Protein AF-A0A9J7BRS9-F1 (afdb_monomer_lite)

Radius of gyration: 24.17 Å; chains: 1; bounding box: 79×67×74 Å

Organism: NCBI:txid1002689

Structure (mmCIF, N/CA/C/O backbone):
data_AF-A0A9J7BRS9-F1
#
_entry.id   AF-A0A9J7BRS9-F1
#
loop_
_atom_site.group_PDB
_atom_site.id
_atom_site.type_symbol
_atom_site.label_atom_id
_atom_site.label_alt_id
_atom_site.label_comp_id
_atom_site.label_asym_id
_atom_site.label_entity_id
_atom_site.label_seq_id
_atom_site.pdbx_PDB_ins_code
_atom_site.Cartn_x
_atom_site.Cartn_y
_atom_site.Cartn_z
_atom_site.occupancy
_atom_site.B_iso_or_equiv
_atom_site.auth_seq_id
_atom_site.auth_comp_id
_atom_site.auth_asym_id
_atom_site.auth_atom_id
_atom_site.pdbx_PDB_model_num
ATOM 1 N N . MET A 1 1 ? -59.843 42.032 46.886 1.00 43.03 1 MET A N 1
ATOM 2 C CA . MET A 1 1 ? -58.509 42.151 46.261 1.00 43.03 1 MET A CA 1
ATOM 3 C C . MET A 1 1 ? -57.909 40.759 46.217 1.00 43.03 1 MET A C 1
ATOM 5 O O . MET A 1 1 ? -57.711 40.175 47.273 1.00 43.03 1 MET A O 1
ATOM 9 N N . LYS A 1 2 ? -57.797 40.167 45.023 1.00 37.94 2 LYS A N 1
ATOM 10 C CA . LYS A 1 2 ? -57.376 38.773 44.829 1.00 37.94 2 LYS A CA 1
ATOM 11 C C . LYS A 1 2 ? -55.878 38.724 44.537 1.00 37.94 2 LYS A C 1
ATOM 13 O O . LYS A 1 2 ? -55.397 39.466 43.689 1.00 37.94 2 LYS A O 1
ATOM 18 N N . ALA A 1 3 ? -55.192 37.852 45.266 1.00 49.25 3 ALA A N 1
ATOM 19 C CA . ALA A 1 3 ? -53.802 37.481 45.072 1.00 49.25 3 ALA A CA 1
ATOM 20 C C . ALA A 1 3 ? -53.616 36.667 43.782 1.00 49.25 3 ALA A C 1
ATOM 22 O O . ALA A 1 3 ? -54.485 35.872 43.422 1.00 49.25 3 ALA A O 1
ATOM 23 N N . ALA A 1 4 ? -52.458 36.818 43.142 1.00 48.91 4 ALA A N 1
ATOM 24 C CA . ALA A 1 4 ? -51.933 35.858 42.179 1.00 48.91 4 ALA A CA 1
ATOM 25 C C . ALA A 1 4 ? -50.410 35.790 42.357 1.00 48.91 4 ALA A C 1
ATOM 27 O O . ALA A 1 4 ? -49.687 36.726 42.028 1.00 48.91 4 ALA A O 1
ATOM 28 N N . VAL A 1 5 ? -49.952 34.689 42.951 1.00 53.75 5 VAL A N 1
ATOM 29 C CA . VAL A 1 5 ? -48.543 34.309 43.069 1.00 53.75 5 VAL A CA 1
ATOM 30 C C . VAL A 1 5 ? -48.224 33.473 41.834 1.00 53.75 5 VAL A C 1
ATOM 32 O O . VAL A 1 5 ? -48.858 32.444 41.610 1.00 53.75 5 VAL A O 1
ATOM 35 N N . VAL A 1 6 ? -47.281 33.930 41.012 1.00 57.12 6 VAL A N 1
ATOM 36 C CA . VAL A 1 6 ? -46.797 33.198 39.835 1.00 57.12 6 VAL A CA 1
ATOM 37 C C . VAL A 1 6 ? -45.582 32.379 40.260 1.00 57.12 6 VAL A C 1
ATOM 39 O O . VAL A 1 6 ? -44.557 32.934 40.647 1.00 57.12 6 VAL A O 1
ATOM 42 N N . LEU A 1 7 ? -45.720 31.053 40.220 1.00 55.50 7 LEU A N 1
ATOM 43 C CA . LEU A 1 7 ? -44.668 30.087 40.523 1.00 55.50 7 LEU A CA 1
ATOM 44 C C . LEU A 1 7 ? -43.945 29.721 39.216 1.00 55.50 7 LEU A C 1
ATOM 46 O O . LEU A 1 7 ? -44.537 29.096 38.337 1.00 55.50 7 LEU A O 1
ATOM 50 N N . LEU A 1 8 ? -42.681 30.126 39.075 1.00 53.22 8 LEU A N 1
ATOM 51 C CA . LEU A 1 8 ? -41.813 29.719 37.968 1.00 53.22 8 LEU A CA 1
ATOM 52 C C . LEU A 1 8 ? -41.171 28.366 38.318 1.00 53.22 8 LEU A C 1
ATOM 54 O O . LEU A 1 8 ? -40.385 28.281 39.259 1.00 53.22 8 LEU A O 1
ATOM 58 N N . ILE A 1 9 ? -41.501 27.311 37.572 1.00 54.62 9 ILE A N 1
ATOM 59 C CA . ILE A 1 9 ? -40.852 25.997 37.684 1.00 54.62 9 ILE A CA 1
ATOM 60 C C . ILE A 1 9 ? -39.766 25.923 36.606 1.00 54.62 9 ILE A C 1
ATOM 62 O O . ILE A 1 9 ? -40.069 25.901 35.415 1.00 54.62 9 ILE A O 1
ATOM 66 N N . ALA A 1 10 ? -38.501 25.899 37.024 1.00 54.75 10 ALA A N 1
ATOM 67 C CA . ALA A 1 10 ? -37.361 25.661 36.146 1.00 54.75 10 ALA A CA 1
ATOM 68 C C . ALA A 1 10 ? -37.203 24.148 35.910 1.00 54.75 10 ALA A C 1
ATOM 70 O O . ALA A 1 10 ? -36.883 23.401 36.832 1.00 54.75 10 ALA A O 1
ATOM 71 N N . MET A 1 11 ? -37.450 23.691 34.679 1.00 54.94 11 MET A N 1
ATOM 72 C CA . MET A 1 11 ? -37.140 22.327 34.239 1.00 54.94 11 MET A CA 1
ATOM 73 C C . MET A 1 11 ? -35.664 22.240 33.839 1.00 54.94 11 MET A C 1
ATOM 75 O O . MET A 1 11 ? -35.273 22.668 32.755 1.00 54.94 11 MET A O 1
ATOM 79 N N . THR A 1 12 ? -34.841 21.670 34.712 1.00 55.50 12 THR A N 1
ATOM 80 C CA . THR A 1 12 ? -33.459 21.285 34.409 1.00 55.50 12 THR A CA 1
ATOM 81 C C . THR A 1 12 ? -33.472 19.964 33.638 1.00 55.50 12 THR A C 1
ATOM 83 O O . THR A 1 12 ? -33.713 18.903 34.210 1.00 55.50 12 THR A O 1
ATOM 86 N N . ALA A 1 13 ? -33.237 20.014 32.326 1.00 55.19 13 ALA A N 1
ATOM 87 C CA . ALA A 1 13 ? -33.005 18.820 31.522 1.00 55.19 13 ALA A CA 1
ATOM 88 C C . ALA A 1 13 ? -31.603 18.267 31.835 1.00 55.19 13 ALA A C 1
ATOM 90 O O . ALA A 1 13 ? -30.601 18.866 31.450 1.00 55.19 13 ALA A O 1
ATOM 91 N N . LEU A 1 14 ? -31.525 17.137 32.547 1.00 52.78 14 LEU A N 1
ATOM 92 C CA . LEU A 1 14 ? -30.293 16.353 32.638 1.00 52.78 14 LEU A CA 1
ATOM 93 C C . LEU A 1 14 ? -30.054 15.674 31.285 1.00 52.78 14 LEU A C 1
ATOM 95 O O . LEU A 1 14 ? -30.651 14.643 30.982 1.00 52.78 14 LEU A O 1
ATOM 99 N N . THR A 1 15 ? -29.176 16.246 30.468 1.00 55.19 15 THR A N 1
ATOM 100 C CA . THR A 1 15 ? -28.582 15.540 29.335 1.00 55.19 15 THR A CA 1
ATOM 101 C C . THR A 1 15 ? -27.589 14.517 29.882 1.00 55.19 15 THR A C 1
ATOM 103 O O . THR A 1 15 ? -26.518 14.854 30.383 1.00 55.19 15 THR A O 1
ATOM 106 N N . SER A 1 16 ? -27.958 13.239 29.824 1.00 45.66 16 SER A N 1
ATOM 107 C CA . SER A 1 16 ? -27.036 12.133 30.067 1.00 45.66 16 SER A CA 1
ATOM 108 C C . SER A 1 16 ? -25.980 12.130 28.961 1.00 45.66 16 SER A C 1
ATOM 110 O O . SER A 1 16 ? -26.257 11.699 27.840 1.00 45.66 16 SER A O 1
ATOM 112 N N . LEU A 1 17 ? -24.784 12.637 29.258 1.00 49.91 17 LEU A N 1
ATOM 113 C CA . LEU A 1 17 ? -23.624 12.441 28.396 1.00 49.91 17 LEU A CA 1
ATOM 114 C C . LEU A 1 17 ? -23.327 10.933 28.341 1.00 49.91 17 LEU A C 1
ATOM 116 O O . LEU A 1 17 ? -23.234 10.304 29.401 1.00 49.91 17 LEU A O 1
ATOM 120 N N . PRO A 1 18 ? -23.213 10.320 27.149 1.00 57.53 18 PRO A N 1
ATOM 121 C CA . PRO A 1 18 ? -22.743 8.950 27.053 1.00 57.53 18 PRO A CA 1
ATOM 122 C C . PRO A 1 18 ? -21.327 8.892 27.629 1.00 57.53 18 PRO A C 1
ATOM 124 O O . PRO A 1 18 ? -20.471 9.706 27.294 1.00 57.53 18 PRO A O 1
ATOM 127 N N . ALA A 1 19 ? -21.102 7.941 28.532 1.00 43.72 19 ALA A N 1
ATOM 128 C CA . ALA A 1 19 ? -19.789 7.676 29.089 1.00 43.72 19 ALA A CA 1
ATOM 129 C C . ALA A 1 19 ? -18.830 7.295 27.952 1.00 43.72 19 ALA A C 1
ATOM 131 O O . ALA A 1 19 ? -18.945 6.211 27.375 1.00 43.72 19 ALA A O 1
ATOM 132 N N . GLU A 1 20 ? -17.884 8.181 27.643 1.00 40.66 20 GLU A N 1
ATOM 133 C CA . GLU A 1 20 ? -16.714 7.859 26.838 1.00 40.66 20 GLU A CA 1
ATOM 134 C C . GLU A 1 20 ? -15.928 6.770 27.571 1.00 40.66 20 GLU A C 1
ATOM 136 O O . GLU A 1 20 ? -15.189 7.018 28.525 1.00 40.66 20 GLU A O 1
ATOM 141 N N . ARG A 1 21 ? -16.104 5.518 27.145 1.00 42.62 21 ARG A N 1
ATOM 142 C CA . ARG A 1 21 ? -15.156 4.458 27.477 1.00 42.62 21 ARG A CA 1
ATOM 143 C C . ARG A 1 21 ? -13.894 4.701 26.658 1.00 42.62 21 ARG A C 1
ATOM 145 O O . ARG A 1 21 ? -13.682 4.047 25.643 1.00 42.62 21 ARG A O 1
ATOM 152 N N . VAL A 1 22 ? -13.047 5.623 27.109 1.00 38.41 22 VAL A N 1
ATOM 153 C CA . VAL A 1 22 ? -11.651 5.641 26.674 1.00 38.41 22 VAL A CA 1
ATOM 154 C C . VAL A 1 22 ? -10.981 4.454 27.355 1.00 38.41 22 VAL A C 1
ATOM 156 O O . VAL A 1 22 ? -10.586 4.516 28.519 1.00 38.41 22 VAL A O 1
ATOM 159 N N . ALA A 1 23 ? -10.913 3.328 26.650 1.00 42.19 23 ALA A N 1
ATOM 160 C CA . ALA A 1 23 ? -10.018 2.244 27.018 1.00 42.19 23 ALA A CA 1
ATOM 161 C C . ALA A 1 23 ? -8.579 2.734 26.783 1.00 42.19 23 ALA A C 1
ATOM 163 O O . ALA A 1 23 ? -7.993 2.525 25.725 1.00 42.19 23 ALA A O 1
ATOM 164 N N . PHE A 1 24 ? -8.040 3.456 27.765 1.00 39.25 24 PHE A N 1
ATOM 165 C CA . PHE A 1 24 ? -6.639 3.855 27.813 1.00 39.25 24 PHE A CA 1
ATOM 166 C C . PHE A 1 24 ? -5.759 2.600 27.849 1.00 39.25 24 PHE A C 1
ATOM 168 O O . PHE A 1 24 ? -5.845 1.807 28.786 1.00 39.25 24 PHE A O 1
ATOM 175 N N . GLY A 1 25 ? -4.898 2.438 26.842 1.00 56.41 25 GLY A N 1
ATOM 176 C CA . GLY A 1 25 ? -3.774 1.502 26.913 1.00 56.41 25 GLY A CA 1
ATOM 177 C C . GLY A 1 25 ? -3.223 1.012 25.577 1.00 56.41 25 GLY A C 1
ATOM 178 O O . GLY A 1 25 ? -2.061 0.624 25.527 1.00 56.41 25 GLY A O 1
ATOM 179 N N . GLN A 1 26 ? -4.006 1.032 24.496 1.00 73.94 26 GLN A N 1
ATOM 180 C CA . GLN A 1 26 ? -3.541 0.583 23.180 1.00 73.94 26 GLN A CA 1
ATOM 181 C C . GLN A 1 26 ? -3.825 1.663 22.138 1.00 73.94 26 GLN A C 1
ATOM 183 O O . GLN A 1 26 ? -4.935 2.190 22.085 1.00 73.94 26 GLN A O 1
ATOM 188 N N . GLY A 1 27 ? -2.799 2.031 21.364 1.00 92.00 27 GLY A N 1
ATOM 189 C CA . GLY A 1 27 ? -2.938 2.971 20.255 1.00 92.00 27 GLY A CA 1
ATOM 190 C C . GLY A 1 27 ? -3.917 2.459 19.190 1.00 92.00 27 GLY A C 1
ATOM 191 O O . GLY A 1 27 ? -4.327 1.294 19.238 1.00 92.00 27 GLY A O 1
ATOM 192 N N . PRO A 1 28 ? -4.316 3.315 18.234 1.00 97.12 28 PRO A N 1
ATOM 193 C CA . PRO A 1 28 ? -5.194 2.919 17.142 1.00 97.12 28 PRO A CA 1
ATOM 194 C C . PRO A 1 28 ? -4.644 1.705 16.390 1.00 97.12 28 PRO A C 1
ATOM 196 O O . PRO A 1 28 ? -3.434 1.517 16.232 1.00 97.12 28 PRO A O 1
ATOM 199 N N . ILE A 1 29 ? -5.566 0.862 15.944 1.00 98.38 29 ILE A N 1
ATOM 200 C CA . ILE A 1 29 ? -5.304 -0.317 15.136 1.00 98.38 29 ILE A CA 1
ATOM 201 C C . ILE A 1 29 ? -5.924 -0.071 13.767 1.00 98.38 29 ILE A C 1
ATOM 203 O O . ILE A 1 29 ? -7.081 0.338 13.662 1.00 98.38 29 ILE A O 1
ATOM 207 N N . VAL A 1 30 ? -5.158 -0.374 12.727 1.00 98.75 30 VAL A N 1
ATOM 208 C CA . VAL A 1 30 ? -5.611 -0.378 11.341 1.00 98.75 30 VAL A CA 1
ATOM 209 C C . VAL A 1 30 ? -5.789 -1.821 10.893 1.00 98.75 30 VAL A C 1
ATOM 211 O O . VAL A 1 30 ? -4.925 -2.685 11.080 1.00 98.75 30 VAL A O 1
ATOM 214 N N . GLY A 1 31 ? -6.945 -2.070 10.305 1.00 98.69 31 GLY A N 1
ATOM 215 C CA . GLY A 1 31 ? -7.315 -3.267 9.588 1.00 98.69 31 GLY A CA 1
ATOM 216 C C . GLY A 1 31 ? -7.754 -2.939 8.163 1.00 98.69 31 GLY A C 1
ATOM 217 O O . GLY A 1 31 ? -7.805 -1.777 7.754 1.00 98.69 31 GLY A O 1
ATOM 218 N N . VAL A 1 32 ? -8.115 -3.973 7.414 1.00 98.75 32 VAL A N 1
ATOM 219 C CA . VAL A 1 32 ? -8.657 -3.845 6.061 1.00 98.75 32 VAL A CA 1
ATOM 220 C C . VAL A 1 32 ? -9.870 -4.746 5.917 1.00 98.75 32 VAL A C 1
ATOM 222 O O . VAL A 1 32 ? -9.772 -5.951 6.133 1.00 98.75 32 VAL A O 1
ATOM 225 N N . LEU A 1 33 ? -11.016 -4.160 5.574 1.00 98.62 33 LEU A N 1
ATOM 226 C CA . LEU A 1 33 ? -12.200 -4.902 5.159 1.00 98.62 33 LEU A CA 1
ATOM 227 C C . LEU A 1 33 ? -11.972 -5.408 3.735 1.00 98.62 33 LEU A C 1
ATOM 229 O O . LEU A 1 33 ? -11.876 -4.610 2.804 1.00 98.62 33 LEU A O 1
ATOM 233 N N . GLU A 1 34 ? -11.900 -6.722 3.570 1.00 97.44 34 GLU A N 1
ATOM 234 C CA . GLU A 1 34 ? -11.596 -7.374 2.299 1.00 97.44 34 GLU A CA 1
ATOM 235 C C . GLU A 1 34 ? -12.506 -8.582 2.052 1.00 97.44 34 GLU A C 1
ATOM 237 O O . GLU A 1 34 ? -12.992 -9.226 2.981 1.00 97.44 34 GLU A O 1
ATOM 242 N N . ASP A 1 35 ? -12.727 -8.886 0.774 1.00 94.94 35 ASP A N 1
ATOM 243 C CA . ASP A 1 35 ? -13.332 -10.136 0.323 1.00 94.94 35 ASP A CA 1
ATOM 244 C C . ASP A 1 35 ? -12.189 -11.115 0.031 1.00 94.94 35 ASP A C 1
ATOM 246 O O . ASP A 1 35 ? -11.485 -10.954 -0.965 1.00 94.94 35 ASP A O 1
ATOM 250 N N . VAL A 1 36 ? -12.006 -12.129 0.877 1.00 91.94 36 VAL A N 1
ATOM 251 C CA . VAL A 1 36 ? -10.928 -13.114 0.710 1.00 91.94 36 VAL A CA 1
ATOM 252 C C . VAL A 1 36 ? -11.469 -14.317 -0.064 1.00 91.94 36 VAL A C 1
ATOM 254 O O . VAL A 1 36 ? -12.382 -14.978 0.447 1.00 91.94 36 VAL A O 1
ATOM 257 N N . PRO A 1 37 ? -10.953 -14.614 -1.273 1.00 88.56 37 PRO A N 1
ATOM 258 C CA . PRO A 1 37 ? -11.330 -15.809 -2.023 1.00 88.56 37 PRO A CA 1
ATOM 259 C C . PRO A 1 37 ? -11.159 -17.085 -1.192 1.00 88.56 37 PRO A C 1
ATOM 261 O O . PRO A 1 37 ? -10.319 -17.153 -0.291 1.00 88.56 37 PRO A O 1
ATOM 264 N N . ASP A 1 38 ? -11.981 -18.091 -1.461 1.00 84.19 38 ASP A N 1
ATOM 265 C CA . ASP A 1 38 ? -11.698 -19.449 -1.016 1.00 84.19 38 ASP A CA 1
ATOM 266 C C . ASP A 1 38 ? -10.480 -20.015 -1.759 1.00 84.19 38 ASP A C 1
ATOM 268 O O . ASP A 1 38 ? -10.080 -19.560 -2.831 1.00 84.19 38 ASP A O 1
ATOM 272 N N . GLU A 1 39 ? -9.859 -21.011 -1.147 1.00 76.62 39 GLU A N 1
ATOM 273 C CA . GLU A 1 39 ? -8.583 -21.583 -1.571 1.00 76.62 39 GLU A CA 1
ATOM 274 C C . GLU A 1 39 ? -8.697 -22.330 -2.910 1.00 76.62 39 GLU A C 1
ATOM 276 O O . GLU A 1 39 ? -7.704 -22.528 -3.604 1.00 76.62 39 GLU A O 1
ATOM 281 N N . TYR A 1 40 ? -9.916 -22.725 -3.283 1.00 73.56 40 TYR A N 1
ATOM 282 C CA . TYR A 1 40 ? -10.213 -23.460 -4.513 1.00 73.56 40 TYR A CA 1
ATOM 283 C C . TYR A 1 40 ? -10.807 -22.587 -5.625 1.00 73.56 40 TYR A C 1
ATOM 285 O O . TYR A 1 40 ? -11.041 -23.094 -6.720 1.00 73.56 40 TYR A O 1
ATOM 293 N N . GLY A 1 41 ? -11.024 -21.295 -5.363 1.00 67.56 41 GLY A N 1
ATOM 294 C CA . GLY A 1 41 ? -11.637 -20.357 -6.293 1.00 67.56 41 GLY A CA 1
ATOM 295 C C . GLY A 1 41 ? -13.128 -20.631 -6.520 1.00 67.56 41 GLY A C 1
ATOM 296 O O . GLY A 1 41 ? -13.532 -21.651 -7.070 1.00 67.56 41 GLY A O 1
ATOM 297 N N . GLY A 1 42 ? -13.981 -19.677 -6.163 1.00 69.81 42 GLY A N 1
ATOM 298 C CA . GLY A 1 42 ? -15.407 -19.736 -6.496 1.00 69.81 42 GLY A CA 1
ATOM 299 C C . GLY A 1 42 ? -16.284 -18.940 -5.549 1.00 69.81 42 GLY A C 1
ATOM 300 O O . GLY A 1 42 ? -17.238 -18.299 -5.991 1.00 69.81 42 GLY A O 1
ATOM 301 N N . ASN A 1 43 ? -15.923 -18.904 -4.269 1.00 84.06 43 ASN A N 1
ATOM 302 C CA . ASN A 1 43 ? -16.557 -18.040 -3.282 1.00 84.06 43 ASN A CA 1
ATOM 303 C C . ASN A 1 43 ? -15.532 -17.075 -2.694 1.00 84.06 43 ASN A C 1
ATOM 305 O O . ASN A 1 43 ? -14.326 -17.272 -2.785 1.00 84.06 43 ASN A O 1
ATOM 309 N N . SER A 1 44 ? -16.013 -15.999 -2.088 1.00 90.19 44 SER A N 1
ATOM 310 C CA . SER A 1 44 ? -15.180 -15.166 -1.233 1.00 90.19 44 SER A CA 1
ATOM 311 C C . SER A 1 44 ? -15.940 -14.866 0.042 1.00 90.19 44 SER A C 1
ATOM 313 O O . SER A 1 44 ? -17.151 -14.627 0.014 1.00 90.19 44 SER A O 1
ATOM 315 N N . SER A 1 45 ? -15.214 -14.883 1.151 1.00 92.88 45 SER A N 1
ATOM 316 C CA . SER A 1 45 ? -15.754 -14.562 2.463 1.00 92.88 45 SER A CA 1
ATOM 317 C C . SER A 1 45 ? -15.249 -13.184 2.864 1.00 92.88 45 SER A C 1
ATOM 319 O O . SER A 1 45 ? -14.036 -12.955 2.821 1.00 92.88 45 SER A O 1
ATOM 321 N N . PRO A 1 46 ? -16.142 -12.252 3.227 1.00 96.44 46 PRO A N 1
ATOM 322 C CA . PRO A 1 46 ? -15.705 -10.975 3.750 1.00 96.44 46 PRO A CA 1
ATOM 323 C C . PRO A 1 46 ? -15.075 -11.163 5.131 1.00 96.44 46 PRO A C 1
ATOM 325 O O . PRO A 1 46 ? -15.520 -11.997 5.920 1.00 96.44 46 PRO A O 1
ATOM 328 N N . GLY A 1 47 ? -14.084 -10.344 5.446 1.00 97.88 47 GLY A N 1
ATOM 329 C CA . GLY A 1 47 ? -13.485 -10.274 6.771 1.00 97.88 47 GLY A CA 1
ATOM 330 C C . GLY A 1 47 ? -12.749 -8.959 6.970 1.00 97.88 47 GLY A C 1
ATOM 331 O O . GLY A 1 47 ? -12.507 -8.223 6.014 1.00 97.88 47 GLY A O 1
ATOM 332 N N . VAL A 1 48 ? -12.400 -8.648 8.218 1.00 98.62 48 VAL A N 1
ATOM 333 C CA . VAL A 1 48 ? -11.474 -7.544 8.505 1.00 98.62 48 VAL A CA 1
ATOM 334 C C . VAL A 1 48 ? -10.133 -8.131 8.891 1.00 98.62 48 VAL A C 1
ATOM 336 O O . VAL A 1 48 ? -10.014 -8.767 9.936 1.00 98.62 48 VAL A O 1
ATOM 339 N N . ARG A 1 49 ? -9.109 -7.916 8.071 1.00 98.62 49 ARG A N 1
ATOM 340 C CA . ARG A 1 49 ? -7.748 -8.304 8.428 1.00 98.62 49 ARG A CA 1
ATOM 341 C C . ARG A 1 49 ? -7.118 -7.251 9.313 1.00 98.62 49 ARG A C 1
ATOM 343 O O . ARG A 1 49 ? -7.010 -6.103 8.907 1.00 98.62 49 ARG A O 1
ATOM 350 N N . VAL A 1 50 ? -6.670 -7.638 10.498 1.00 98.69 50 VAL A N 1
ATOM 351 C CA . VAL A 1 50 ? -5.928 -6.761 11.409 1.00 98.69 50 VAL A CA 1
ATOM 352 C C . VAL A 1 50 ? -4.473 -6.695 10.955 1.00 98.69 50 VAL A C 1
ATOM 354 O O . VAL A 1 50 ? -3.813 -7.730 10.913 1.00 98.69 50 VAL A O 1
ATOM 357 N N . VAL A 1 51 ? -3.969 -5.506 10.610 1.00 98.69 51 VAL A N 1
ATOM 358 C CA . VAL A 1 51 ? -2.661 -5.383 9.940 1.00 98.69 51 VAL A CA 1
ATOM 359 C C . VAL A 1 51 ? -1.637 -4.586 10.737 1.00 98.69 51 VAL A C 1
ATOM 361 O O . VAL A 1 51 ? -0.515 -5.060 10.907 1.00 98.69 51 VAL A O 1
ATOM 364 N N . PHE A 1 52 ? -2.004 -3.430 11.297 1.00 98.75 52 PHE A N 1
ATOM 365 C CA . PHE A 1 52 ? -1.058 -2.534 11.972 1.00 98.75 52 PHE A CA 1
ATOM 366 C C . PHE A 1 52 ? -1.614 -2.001 13.287 1.00 98.75 52 PHE A C 1
ATOM 368 O O . PHE A 1 52 ? -2.812 -1.773 13.419 1.00 98.75 52 PHE A O 1
ATOM 375 N N . LYS A 1 53 ? -0.736 -1.758 14.257 1.00 98.38 53 LYS A N 1
ATOM 376 C CA . LYS A 1 53 ? -1.042 -1.025 15.489 1.00 98.38 53 LYS A CA 1
ATOM 377 C C . LYS A 1 53 ? -0.083 0.139 15.662 1.00 98.38 53 LYS A C 1
ATOM 379 O O . LYS A 1 53 ? 1.105 0.010 15.354 1.00 98.38 53 LYS A O 1
ATOM 384 N N . LYS A 1 54 ? -0.583 1.240 16.209 1.00 97.88 54 LYS A N 1
ATOM 385 C CA . LYS A 1 54 ? 0.249 2.351 16.653 1.00 97.88 54 LYS A CA 1
ATOM 386 C C . LYS A 1 54 ? 0.893 2.018 18.000 1.00 97.88 54 LYS A C 1
ATOM 388 O O . LYS A 1 54 ? 0.214 1.607 18.943 1.00 97.88 54 LYS A O 1
ATOM 393 N N . ASP A 1 55 ? 2.205 2.198 18.083 1.00 96.62 55 ASP A N 1
ATOM 394 C CA . ASP A 1 55 ? 3.019 2.048 19.287 1.00 96.62 55 ASP A CA 1
ATOM 395 C C . ASP A 1 55 ? 3.920 3.282 19.440 1.00 96.62 55 ASP A C 1
ATOM 397 O O . ASP A 1 55 ? 4.935 3.435 18.755 1.00 96.62 55 ASP A O 1
ATOM 401 N N . GLY A 1 56 ? 3.497 4.215 20.296 1.00 95.06 56 GLY A N 1
ATOM 402 C CA . GLY A 1 56 ? 4.103 5.541 20.379 1.00 95.06 56 GLY A CA 1
ATOM 403 C C . GLY A 1 56 ? 3.991 6.281 19.044 1.00 95.06 56 GLY A C 1
ATOM 404 O O . GLY A 1 56 ? 2.894 6.465 18.527 1.00 95.06 56 GLY A O 1
ATOM 405 N N . ASN A 1 57 ? 5.133 6.674 18.477 1.00 96.12 57 ASN A N 1
ATOM 406 C CA . ASN A 1 57 ? 5.207 7.387 17.196 1.00 96.12 57 ASN A CA 1
ATOM 407 C C . ASN A 1 57 ? 5.370 6.452 15.987 1.00 96.12 57 ASN A C 1
ATOM 409 O O . ASN A 1 57 ? 5.511 6.927 14.860 1.00 96.12 57 ASN A O 1
ATOM 413 N N . ASP A 1 58 ? 5.386 5.138 16.204 1.00 98.00 58 ASP A N 1
ATOM 414 C CA . ASP A 1 58 ? 5.650 4.156 15.160 1.00 98.00 58 ASP A CA 1
ATOM 415 C C . ASP A 1 58 ? 4.444 3.259 14.910 1.00 98.00 58 ASP A C 1
ATOM 417 O O . ASP A 1 58 ? 3.669 2.941 15.811 1.00 98.00 58 ASP A O 1
ATOM 421 N N . TRP A 1 59 ? 4.308 2.823 13.662 1.00 98.56 59 TRP A N 1
ATOM 422 C CA . TRP A 1 59 ? 3.370 1.779 13.287 1.00 98.56 59 TRP A CA 1
ATOM 423 C C . TRP A 1 59 ? 4.092 0.434 13.270 1.00 98.56 59 TRP A C 1
ATOM 425 O O . TRP A 1 59 ? 5.190 0.304 12.725 1.00 98.56 59 TRP A O 1
ATOM 435 N N . LYS A 1 60 ? 3.472 -0.584 13.865 1.00 98.50 60 LYS A N 1
ATOM 436 C CA . LYS A 1 60 ? 3.992 -1.954 13.904 1.00 98.50 60 LYS A CA 1
ATOM 437 C C . LYS A 1 60 ? 2.986 -2.912 13.288 1.00 98.50 60 LYS A C 1
ATOM 439 O O . LYS A 1 60 ? 1.808 -2.871 13.637 1.00 98.50 60 LYS A O 1
ATOM 444 N N . ALA A 1 61 ? 3.459 -3.794 12.417 1.00 98.62 61 ALA A N 1
ATOM 445 C CA . ALA A 1 61 ? 2.659 -4.894 11.907 1.00 98.62 61 ALA A CA 1
ATOM 446 C C . ALA A 1 61 ? 2.293 -5.887 13.016 1.00 98.62 61 ALA A C 1
ATOM 448 O O . ALA A 1 61 ? 3.056 -6.103 13.964 1.00 98.62 61 ALA A O 1
ATOM 449 N N . PHE A 1 62 ? 1.115 -6.491 12.889 1.00 98.38 62 PHE A N 1
ATOM 450 C CA . PHE A 1 62 ? 0.773 -7.688 13.648 1.00 98.38 62 PHE A CA 1
ATOM 451 C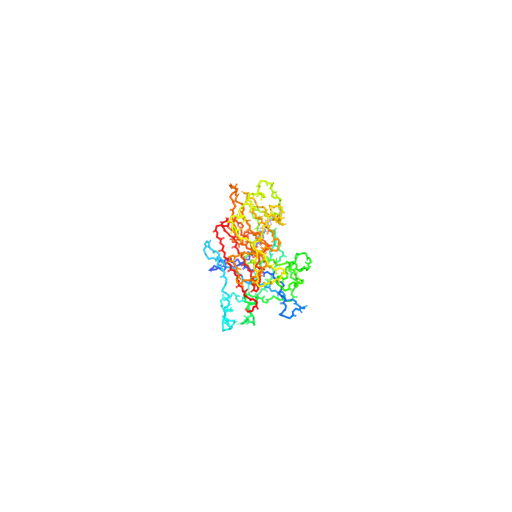 C . PHE A 1 62 ? 1.603 -8.890 13.166 1.00 98.38 62 PHE A C 1
ATOM 453 O O . PHE A 1 62 ? 2.045 -8.910 12.016 1.00 98.38 62 PHE A O 1
ATOM 460 N N . PRO A 1 63 ? 1.852 -9.882 14.038 1.00 97.62 63 PRO A N 1
ATOM 461 C CA . PRO A 1 63 ? 2.679 -11.036 13.699 1.00 97.62 63 PRO A CA 1
ATOM 462 C C . PRO A 1 63 ? 2.003 -11.925 12.652 1.00 97.62 63 PRO A C 1
ATOM 464 O O . PRO A 1 63 ? 0.815 -12.232 12.761 1.00 97.62 63 PRO A O 1
ATOM 467 N N . THR A 1 64 ? 2.776 -12.391 11.676 1.00 96.69 64 THR A N 1
ATOM 468 C CA . THR A 1 64 ? 2.356 -13.415 10.710 1.00 96.69 64 THR A CA 1
ATOM 469 C C . THR A 1 64 ? 2.971 -14.773 11.068 1.00 96.69 64 THR A C 1
ATOM 471 O O . THR A 1 64 ? 3.649 -14.894 12.090 1.00 96.69 64 THR A O 1
ATOM 474 N N . CYS A 1 65 ? 2.692 -15.814 10.279 1.00 95.38 65 CYS A N 1
ATOM 475 C CA . CYS A 1 65 ? 3.209 -17.161 10.525 1.00 95.38 65 CYS A CA 1
ATOM 476 C C . CYS A 1 65 ? 4.152 -17.631 9.425 1.00 95.38 65 CYS A C 1
ATOM 478 O O . CYS A 1 65 ? 3.858 -17.444 8.249 1.00 95.38 65 CYS A O 1
ATOM 480 N N . GLY A 1 66 ? 5.243 -18.284 9.837 1.00 92.06 66 GLY A N 1
ATOM 481 C CA . GLY A 1 66 ? 6.184 -18.977 8.950 1.00 92.06 66 GLY A CA 1
ATOM 482 C C . GLY A 1 66 ? 6.107 -20.506 9.024 1.00 92.06 66 GLY A C 1
ATOM 483 O O . GLY A 1 66 ? 6.789 -21.181 8.263 1.00 92.06 66 GLY A O 1
ATOM 484 N N . ASP A 1 67 ? 5.296 -21.064 9.929 1.00 93.69 67 ASP A N 1
ATOM 485 C CA . ASP A 1 67 ? 5.117 -22.507 10.114 1.00 93.69 67 ASP A CA 1
ATOM 486 C C . ASP A 1 67 ? 3.686 -22.853 10.575 1.00 93.69 67 ASP A C 1
ATOM 488 O O . ASP A 1 67 ? 2.879 -21.973 10.890 1.00 93.69 67 ASP A O 1
ATOM 492 N N . VAL A 1 68 ? 3.349 -24.144 10.540 1.00 93.38 68 VAL A N 1
ATOM 493 C CA . VAL A 1 68 ? 2.000 -24.648 10.851 1.00 93.38 68 VAL A CA 1
ATOM 494 C C . VAL A 1 68 ? 1.670 -24.515 12.341 1.00 93.38 68 VAL A C 1
ATOM 496 O O . VAL A 1 68 ? 0.528 -24.209 12.686 1.00 93.38 68 VAL A O 1
ATOM 499 N N . ASP A 1 69 ? 2.653 -24.687 13.228 1.00 95.31 69 ASP A N 1
ATOM 500 C CA . ASP A 1 69 ? 2.444 -24.595 14.678 1.00 95.31 69 ASP A CA 1
ATOM 501 C C . ASP A 1 69 ? 1.996 -23.179 15.075 1.00 95.31 69 ASP A C 1
ATOM 503 O O . ASP A 1 69 ? 1.070 -23.001 15.879 1.00 95.31 69 ASP A O 1
ATOM 507 N N . CYS A 1 70 ? 2.572 -22.160 14.432 1.00 96.81 70 CYS A N 1
ATOM 508 C CA . CYS A 1 70 ? 2.188 -20.766 14.590 1.00 96.81 70 CYS A CA 1
ATOM 509 C C . CYS A 1 70 ? 0.698 -20.523 14.295 1.00 96.81 70 CYS A C 1
ATOM 511 O O . CYS A 1 70 ? 0.049 -19.785 15.039 1.00 96.81 70 CYS A O 1
ATOM 513 N N . LEU A 1 71 ? 0.106 -21.176 13.284 1.00 96.00 71 LEU A N 1
ATOM 514 C CA . LEU A 1 71 ? -1.295 -20.951 12.888 1.00 96.00 71 LEU A CA 1
ATOM 515 C C . LEU A 1 71 ? -2.302 -21.232 14.016 1.00 96.00 71 LEU A C 1
ATOM 517 O O . LEU A 1 71 ? -3.390 -20.649 14.045 1.00 96.00 71 LEU A O 1
ATOM 521 N N . THR A 1 72 ? -1.930 -22.088 14.970 1.00 94.69 72 THR A N 1
ATOM 522 C CA . THR A 1 72 ? -2.780 -22.462 16.110 1.00 94.69 72 THR A CA 1
ATOM 523 C C . THR A 1 72 ? -2.680 -21.501 17.295 1.00 94.69 72 THR A C 1
ATOM 525 O O . THR A 1 72 ? -3.591 -21.448 18.119 1.00 94.69 72 THR A O 1
ATOM 528 N N . THR A 1 73 ? -1.594 -20.728 17.395 1.00 96.38 73 THR A N 1
ATOM 529 C CA . THR A 1 73 ? -1.299 -19.881 18.565 1.00 96.38 73 THR A CA 1
ATOM 530 C C . THR A 1 73 ? -1.297 -18.390 18.248 1.00 96.38 73 THR A C 1
ATOM 532 O O . THR A 1 73 ? -1.573 -17.574 19.128 1.00 96.38 73 THR A O 1
ATOM 535 N N . VAL A 1 74 ? -1.036 -18.008 16.995 1.00 97.62 74 VAL A N 1
ATOM 536 C CA . VAL A 1 74 ? -0.862 -16.607 16.595 1.00 97.62 74 VAL A CA 1
ATOM 537 C C . VAL A 1 74 ? -2.123 -15.772 16.815 1.00 97.62 74 VAL A C 1
ATOM 539 O O . VAL A 1 74 ? -2.009 -14.594 17.134 1.00 97.62 74 VAL A O 1
ATOM 542 N N . SER A 1 75 ? -3.315 -16.382 16.753 1.00 97.19 75 SER A N 1
ATOM 543 C CA . SER A 1 75 ? -4.617 -15.750 17.040 1.00 97.19 75 SER A CA 1
ATOM 544 C C . SER A 1 75 ? -4.676 -15.079 18.420 1.00 97.19 75 SER A C 1
ATOM 546 O O . SER A 1 75 ? -5.351 -14.064 18.588 1.00 97.19 75 SER A O 1
ATOM 548 N N . GLN A 1 76 ? -3.922 -15.586 19.401 1.00 97.06 76 GLN A N 1
ATOM 549 C CA . GLN A 1 76 ? -3.854 -15.033 20.758 1.00 97.06 76 GLN A CA 1
ATOM 550 C C . GLN A 1 76 ? -3.143 -13.672 20.809 1.00 97.06 76 GLN A C 1
ATOM 552 O O . GLN A 1 76 ? -3.310 -12.924 21.769 1.00 97.06 76 GLN A O 1
ATOM 557 N N . GLN A 1 77 ? -2.368 -13.336 19.773 1.00 97.50 77 GLN A N 1
ATOM 558 C CA . GLN A 1 77 ? -1.656 -12.060 19.651 1.00 97.50 77 GLN A CA 1
ATOM 559 C C . GLN A 1 77 ? -2.504 -10.965 18.982 1.00 97.50 77 GLN A C 1
ATOM 561 O O . GLN A 1 77 ? -2.070 -9.815 18.887 1.00 97.50 77 GLN A O 1
ATOM 566 N N . TYR A 1 78 ? -3.713 -11.307 18.532 1.00 98.12 78 TYR A N 1
ATOM 567 C CA . TYR A 1 78 ? -4.660 -10.391 17.907 1.00 98.12 78 TYR A CA 1
ATOM 568 C C . TYR A 1 78 ? -5.760 -9.963 18.885 1.00 98.12 78 TYR A C 1
ATOM 570 O O . TYR A 1 78 ? -6.117 -10.712 19.804 1.00 98.12 78 TYR A O 1
ATOM 578 N N . PRO A 1 79 ? -6.353 -8.770 18.688 1.00 97.62 79 PRO A N 1
ATOM 579 C CA . PRO A 1 79 ? -7.515 -8.366 19.461 1.00 97.62 79 PRO A CA 1
ATOM 580 C C . PRO A 1 79 ? -8.679 -9.327 19.191 1.00 97.62 79 PRO A C 1
ATOM 582 O O . PRO A 1 79 ? -9.053 -9.571 18.043 1.00 97.62 79 PRO A O 1
ATOM 585 N N . GLN A 1 80 ? -9.264 -9.857 20.267 1.00 97.44 80 GLN A N 1
ATOM 586 C CA . GLN A 1 80 ? -10.294 -10.898 20.182 1.00 97.44 80 GLN A CA 1
ATOM 587 C C . GLN A 1 80 ? -11.570 -10.415 19.482 1.00 97.44 80 GLN A C 1
ATOM 589 O O . GLN A 1 80 ? -12.220 -11.165 18.756 1.00 97.44 80 GLN A O 1
ATOM 594 N N . GLN A 1 81 ? -11.916 -9.144 19.682 1.00 97.75 81 GLN A N 1
ATOM 595 C CA . GLN A 1 81 ? -13.029 -8.483 19.021 1.00 97.75 81 GLN A CA 1
ATOM 596 C C . GLN A 1 81 ? -12.709 -6.997 18.860 1.00 97.75 81 GLN A C 1
ATOM 598 O O . GLN A 1 81 ? -12.209 -6.371 19.796 1.00 97.75 81 GLN A O 1
ATOM 603 N N . VAL A 1 82 ? -13.040 -6.428 17.703 1.00 98.06 82 VAL A N 1
ATOM 604 C CA . VAL A 1 82 ? -12.908 -4.989 17.433 1.00 98.06 82 VAL A CA 1
ATOM 605 C C . VAL A 1 82 ? -14.153 -4.501 16.704 1.00 98.06 82 VAL A C 1
ATOM 607 O O . VAL A 1 82 ? -14.661 -5.177 15.810 1.00 98.06 82 VAL A O 1
ATOM 610 N N . THR A 1 83 ? -14.657 -3.329 17.088 1.00 97.94 83 THR A N 1
ATOM 611 C CA . THR A 1 83 ? -15.622 -2.584 16.273 1.00 97.94 83 THR A CA 1
ATOM 612 C C . THR A 1 83 ? -14.846 -1.608 15.410 1.00 97.94 83 THR A C 1
ATOM 614 O O . THR A 1 83 ? -14.242 -0.668 15.913 1.00 97.94 83 THR A O 1
ATOM 617 N N . TRP A 1 84 ? -14.857 -1.865 14.114 1.00 98.56 84 TRP A N 1
ATOM 618 C CA . TRP A 1 84 ? -14.150 -1.106 13.105 1.00 98.56 84 TRP A CA 1
ATOM 619 C C . TRP A 1 84 ? -15.025 0.005 12.558 1.00 98.56 84 TRP A C 1
ATOM 621 O O . TRP A 1 84 ? -16.183 -0.234 12.220 1.00 98.56 84 TRP A O 1
ATOM 631 N N . THR A 1 85 ? -14.453 1.189 12.400 1.00 98.62 85 THR A N 1
ATOM 632 C CA . THR A 1 85 ? -14.976 2.231 11.521 1.00 98.62 85 THR A CA 1
ATOM 633 C C . THR A 1 85 ? -14.407 1.994 10.131 1.00 98.62 85 THR A C 1
ATOM 635 O O . THR A 1 85 ? -13.193 2.004 9.951 1.00 98.62 85 THR A O 1
ATOM 638 N N . ILE A 1 86 ? -15.274 1.746 9.154 1.00 98.75 86 ILE A N 1
ATOM 639 C CA . ILE A 1 86 ? -14.860 1.538 7.767 1.00 98.75 86 ILE A CA 1
ATOM 640 C C . ILE A 1 86 ? -14.792 2.891 7.077 1.00 98.75 86 ILE A C 1
ATOM 642 O O . ILE A 1 86 ? -15.766 3.648 7.125 1.00 98.75 86 ILE A O 1
ATOM 646 N N . ALA A 1 87 ? -13.665 3.180 6.437 1.00 98.38 87 ALA A N 1
ATOM 647 C CA . ALA A 1 87 ? -13.404 4.450 5.786 1.00 98.38 87 ALA A CA 1
ATOM 648 C C . ALA A 1 87 ? -12.909 4.266 4.350 1.00 98.38 87 ALA A C 1
ATOM 650 O O . ALA A 1 87 ? -12.377 3.216 3.978 1.00 98.38 87 ALA A O 1
ATOM 651 N N . PHE A 1 88 ? -13.148 5.296 3.547 1.00 98.25 88 PHE A N 1
ATOM 652 C CA . PHE A 1 88 ? -12.577 5.445 2.217 1.00 98.25 88 PHE A CA 1
ATOM 653 C C . PHE A 1 88 ? -12.586 6.920 1.824 1.00 98.25 88 PHE A C 1
ATOM 655 O O . PHE A 1 88 ? -13.621 7.571 2.007 1.00 98.25 88 PHE A O 1
ATOM 662 N N . ASP A 1 89 ? -11.491 7.423 1.250 1.00 97.00 89 ASP A N 1
ATOM 663 C CA . ASP A 1 89 ? -11.432 8.769 0.655 1.00 97.00 89 ASP A CA 1
ATOM 664 C C . ASP A 1 89 ? -11.887 9.867 1.639 1.00 97.00 89 ASP A C 1
ATOM 666 O O . ASP A 1 89 ? -12.791 10.670 1.380 1.00 97.00 89 ASP A O 1
ATOM 670 N N . GLY A 1 90 ? -11.337 9.821 2.856 1.00 97.25 90 GLY A N 1
ATOM 671 C CA . GLY A 1 90 ? -11.630 10.803 3.898 1.00 97.25 90 GLY A CA 1
ATOM 672 C C . GLY A 1 90 ? -13.031 10.701 4.532 1.00 97.25 90 GLY A C 1
ATOM 673 O O . GLY A 1 90 ? -13.474 11.648 5.192 1.00 97.25 90 GLY A O 1
ATOM 674 N N . ARG A 1 91 ? -13.786 9.612 4.298 1.00 98.19 91 ARG A N 1
ATOM 675 C CA . ARG A 1 91 ? -15.190 9.470 4.737 1.00 98.19 91 ARG A CA 1
ATOM 676 C C . ARG A 1 91 ? -15.453 8.164 5.472 1.00 98.19 91 ARG A C 1
ATOM 678 O O . ARG A 1 91 ? -15.062 7.095 5.019 1.00 98.19 91 ARG A O 1
ATOM 685 N N . GLY A 1 92 ? -16.232 8.245 6.551 1.00 98.25 92 GLY A N 1
ATOM 686 C CA . GLY A 1 92 ? -16.794 7.074 7.225 1.00 98.25 92 GLY A CA 1
ATOM 687 C C . GLY A 1 92 ? -17.956 6.470 6.433 1.00 98.25 92 GLY A C 1
ATOM 688 O O . GLY A 1 92 ? -18.918 7.161 6.101 1.00 98.25 92 GLY A O 1
ATOM 689 N N . LEU A 1 93 ? -17.876 5.172 6.149 1.00 98.56 93 LEU A N 1
ATOM 690 C CA . LEU A 1 93 ? -18.874 4.416 5.387 1.00 98.56 93 LEU A CA 1
ATOM 691 C C . LEU A 1 93 ? -19.793 3.566 6.273 1.00 98.56 93 LEU A C 1
ATOM 693 O O . LEU A 1 93 ? -20.848 3.120 5.828 1.00 98.56 93 LEU A O 1
ATOM 697 N N . GLY A 1 94 ? -19.393 3.318 7.518 1.00 97.94 94 GLY A N 1
ATOM 698 C CA . GLY A 1 94 ? -20.160 2.535 8.478 1.00 97.94 94 GLY A CA 1
ATOM 699 C C . GLY A 1 94 ? -19.267 1.869 9.512 1.00 97.94 94 GLY A C 1
ATOM 700 O O . GLY A 1 94 ? -18.071 2.151 9.591 1.00 97.94 94 GLY A O 1
ATOM 701 N N . GLN A 1 95 ? -19.855 0.972 10.300 1.00 98.06 95 GLN A N 1
ATOM 702 C CA . GLN A 1 95 ? -19.131 0.186 11.291 1.00 98.06 95 GLN A CA 1
ATOM 703 C C . GLN A 1 95 ? -19.352 -1.308 11.089 1.00 98.06 95 GLN A C 1
ATOM 705 O O . GLN A 1 95 ? -20.439 -1.737 10.702 1.00 98.06 95 GLN A O 1
ATOM 710 N N . VAL A 1 96 ? -18.321 -2.097 11.379 1.00 98.19 96 VAL A N 1
ATOM 711 C CA . VAL A 1 96 ? -18.359 -3.561 11.324 1.00 98.19 96 VAL A CA 1
ATOM 712 C C . VAL A 1 96 ? -17.667 -4.111 12.563 1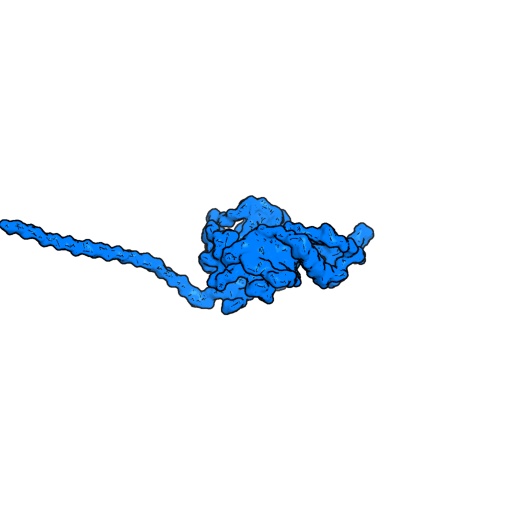.00 98.19 96 VAL A C 1
ATOM 714 O O . VAL A 1 96 ? -16.593 -3.651 12.927 1.00 98.19 96 VAL A O 1
ATOM 717 N N . THR A 1 97 ? -18.252 -5.108 13.219 1.00 98.19 97 THR A N 1
ATOM 718 C CA . THR A 1 97 ? -17.573 -5.820 14.309 1.00 98.19 97 THR A CA 1
ATOM 719 C C . THR A 1 97 ? -16.914 -7.077 13.762 1.00 98.19 97 THR A C 1
ATOM 721 O O . THR A 1 97 ? -17.604 -7.940 13.220 1.00 98.19 97 THR A O 1
ATOM 724 N N . GLY A 1 98 ? -15.596 -7.175 13.926 1.00 98.12 98 GLY A N 1
ATOM 725 C CA . GLY A 1 98 ? -14.816 -8.368 13.613 1.00 98.12 98 GLY A CA 1
ATOM 726 C C . GLY A 1 98 ? -14.484 -9.166 14.874 1.00 98.12 98 GLY A C 1
ATOM 727 O O . GLY A 1 98 ? -14.298 -8.589 15.951 1.00 98.12 98 GLY A O 1
ATOM 728 N N . ARG A 1 99 ? -14.421 -10.494 14.750 1.00 98.50 99 ARG A N 1
ATOM 729 C CA . ARG A 1 99 ? -13.965 -11.416 15.801 1.00 98.50 99 ARG A CA 1
ATOM 730 C C . ARG A 1 99 ? -12.859 -12.312 15.272 1.00 98.50 99 ARG A C 1
ATOM 732 O O . ARG A 1 99 ? -12.984 -12.851 14.179 1.00 98.50 99 ARG A O 1
ATOM 739 N N . ILE A 1 100 ? -11.782 -12.463 16.035 1.00 97.75 100 ILE A N 1
ATOM 740 C CA . ILE A 1 100 ? -10.693 -13.359 15.641 1.00 97.75 100 ILE A CA 1
ATOM 741 C C . ILE A 1 100 ? -11.138 -14.821 15.836 1.00 97.75 100 ILE A C 1
ATOM 743 O O . ILE A 1 100 ? -11.761 -15.123 16.861 1.00 97.75 100 ILE A O 1
ATOM 747 N N . PRO A 1 101 ? -10.850 -15.737 14.896 1.00 97.12 101 PRO A N 1
ATOM 748 C CA . PRO A 1 101 ? -11.049 -17.161 15.135 1.00 97.12 101 PRO A CA 1
ATOM 749 C C . PRO A 1 101 ? -10.045 -17.677 16.177 1.00 97.12 101 PRO A C 1
ATOM 751 O O . PRO A 1 101 ? -9.026 -17.047 16.465 1.00 97.12 101 PRO A O 1
ATOM 754 N N . THR A 1 102 ? -10.303 -18.860 16.738 1.00 95.94 102 THR A N 1
ATOM 755 C CA . THR A 1 102 ? -9.391 -19.492 17.710 1.00 95.94 102 THR A CA 1
ATOM 756 C C . THR A 1 102 ? -8.050 -19.895 17.094 1.00 95.94 102 THR A C 1
ATOM 758 O O . THR A 1 102 ? -7.059 -19.986 17.813 1.00 95.94 102 THR A O 1
ATOM 761 N N . GLY A 1 103 ? -7.993 -20.081 15.778 1.00 95.75 103 GLY A N 1
ATOM 762 C CA . GLY A 1 103 ? -6.786 -20.345 15.002 1.00 95.75 103 GLY A CA 1
ATOM 763 C C . GLY A 1 103 ? -7.048 -20.128 13.515 1.00 95.75 103 GLY A C 1
ATOM 764 O O . GLY A 1 103 ? -8.188 -19.896 13.107 1.00 95.75 103 GLY A O 1
ATOM 765 N N . PHE A 1 104 ? -5.996 -20.208 12.708 1.00 95.88 104 PHE A N 1
ATOM 766 C CA . PHE A 1 104 ? -6.077 -20.048 11.258 1.00 95.88 104 PHE A CA 1
ATOM 767 C C . PHE A 1 104 ? -5.817 -21.379 10.555 1.00 95.88 104 PHE A C 1
ATOM 769 O O . PHE A 1 104 ? -4.996 -22.173 11.000 1.00 95.88 104 PHE A O 1
ATOM 776 N N . SER A 1 105 ? -6.512 -21.630 9.448 1.00 92.94 105 SER A N 1
ATOM 777 C CA . SER A 1 105 ? -6.296 -22.827 8.624 1.00 92.94 105 SER A CA 1
ATOM 778 C C . SER A 1 105 ? -5.203 -22.646 7.568 1.00 92.94 105 SER A C 1
ATOM 780 O O . SER A 1 105 ? -4.653 -23.638 7.102 1.00 92.94 105 SER A O 1
ATOM 782 N N . PHE A 1 106 ? -4.878 -21.402 7.201 1.00 93.25 106 PHE A N 1
ATOM 783 C CA . PHE A 1 106 ? -3.911 -21.065 6.152 1.00 93.25 106 PHE A CA 1
ATOM 784 C C . PHE A 1 106 ? -3.128 -19.796 6.509 1.00 93.25 106 PHE A C 1
ATOM 786 O O . PHE A 1 106 ? -3.663 -18.904 7.174 1.00 93.25 106 PHE A O 1
ATOM 793 N N . TYR A 1 107 ? -1.897 -19.669 6.001 1.00 94.31 107 TYR A N 1
ATOM 794 C CA . TYR A 1 107 ? -1.067 -18.463 6.150 1.00 94.31 107 TYR A CA 1
ATOM 795 C C . TYR A 1 107 ? -1.775 -17.207 5.631 1.00 94.31 107 TYR A C 1
ATOM 797 O O . TYR A 1 107 ? -1.813 -16.180 6.310 1.00 94.31 107 TYR A O 1
ATOM 805 N N . SER A 1 108 ? -2.459 -17.327 4.492 1.00 93.31 108 SER A N 1
ATOM 806 C CA . SER A 1 108 ? -3.259 -16.259 3.888 1.00 93.31 108 SER A CA 1
ATOM 807 C C . SER A 1 108 ? -4.465 -15.819 4.722 1.00 93.31 108 SER A C 1
ATOM 809 O O . SER A 1 108 ? -5.031 -14.751 4.482 1.00 93.31 108 SER A O 1
ATOM 811 N N . ARG A 1 109 ? -4.857 -16.585 5.747 1.00 95.12 109 ARG A N 1
ATOM 812 C CA . ARG A 1 109 ? -5.949 -16.243 6.672 1.00 95.12 109 ARG A CA 1
ATO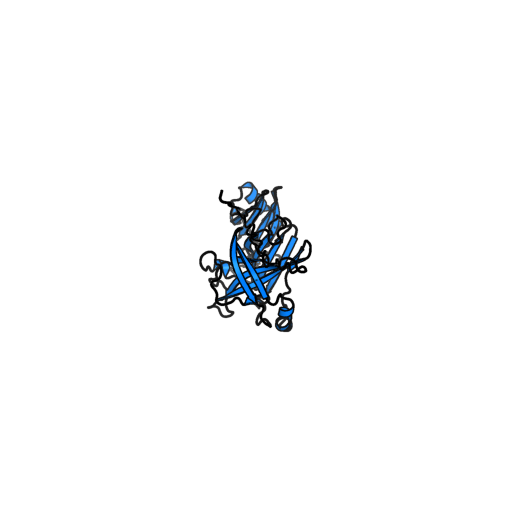M 813 C C . ARG A 1 109 ? -5.456 -15.553 7.942 1.00 95.12 109 ARG A C 1
ATOM 815 O O . ARG A 1 109 ? -6.283 -15.035 8.684 1.00 95.12 109 ARG A O 1
ATOM 822 N N . VAL A 1 110 ? -4.147 -15.502 8.195 1.00 97.25 110 VAL A N 1
ATOM 823 C CA . VAL A 1 110 ? -3.602 -14.925 9.432 1.00 97.25 110 VAL A CA 1
ATOM 824 C C . VAL A 1 110 ? -4.034 -13.465 9.596 1.00 97.25 110 VAL A C 1
ATOM 826 O O . VAL A 1 110 ? -3.909 -12.644 8.686 1.00 97.25 110 VAL A O 1
ATOM 829 N N . GLY A 1 111 ? -4.584 -13.160 10.771 1.00 97.69 111 GLY A N 1
ATOM 830 C CA . GLY A 1 111 ? -5.111 -11.844 11.130 1.00 97.69 111 GLY A CA 1
ATOM 831 C C . GLY A 1 111 ? -6.514 -11.535 10.604 1.00 97.69 111 GLY A C 1
ATOM 832 O O . GLY A 1 111 ? -7.043 -10.474 10.932 1.00 97.69 111 GLY A O 1
ATOM 833 N N . LEU A 1 112 ? -7.135 -12.425 9.822 1.00 98.12 112 LEU A N 1
ATOM 834 C CA . LEU A 1 112 ? -8.491 -12.238 9.309 1.00 98.12 112 LEU A CA 1
ATOM 835 C C . LEU A 1 112 ? -9.529 -12.476 10.414 1.00 98.12 112 LEU A C 1
ATOM 837 O O . LEU A 1 112 ? -9.610 -13.562 10.984 1.00 98.12 112 LEU A O 1
ATOM 841 N N . GLN A 1 113 ? -10.326 -11.455 10.712 1.00 98.38 113 GLN A N 1
ATOM 842 C CA . GLN A 1 113 ? -11.470 -11.554 11.607 1.00 98.38 113 GLN A CA 1
ATOM 843 C C . GLN A 1 113 ? -12.747 -11.870 10.832 1.00 98.38 113 GLN A C 1
ATOM 845 O O . GLN A 1 113 ? -13.027 -11.249 9.801 1.00 98.38 113 GLN A O 1
ATOM 850 N N . ASP A 1 114 ? -13.563 -12.750 11.404 1.00 97.62 114 ASP A N 1
ATOM 851 C CA . ASP A 1 114 ? -14.908 -13.025 10.926 1.00 97.62 114 ASP A CA 1
ATOM 852 C C . ASP A 1 114 ? -15.802 -11.815 11.184 1.00 97.62 114 ASP A C 1
ATOM 854 O O . ASP A 1 114 ? -15.873 -11.287 12.302 1.00 97.62 114 ASP A O 1
ATOM 858 N N . VAL A 1 115 ? -16.520 -11.395 10.147 1.00 96.94 115 VAL A N 1
ATOM 859 C CA . VAL A 1 115 ? -17.555 -10.365 10.233 1.00 96.94 115 VAL A CA 1
ATOM 860 C C . VAL A 1 115 ? -18.924 -11.019 10.094 1.00 96.94 115 VAL A C 1
ATOM 862 O O . VAL A 1 115 ? -19.098 -11.992 9.364 1.00 96.94 115 VAL A O 1
ATOM 865 N N . GLY A 1 116 ? -19.914 -10.522 10.834 1.00 91.50 116 GLY A N 1
ATOM 866 C CA . GLY A 1 116 ? -21.267 -11.081 10.776 1.00 91.50 116 GLY A CA 1
ATOM 867 C C . GLY A 1 116 ? -21.929 -10.918 9.399 1.00 91.50 116 GLY A C 1
ATOM 868 O O . GLY A 1 116 ? -21.504 -10.109 8.580 1.00 91.50 116 GLY A O 1
ATOM 869 N N . ASN A 1 117 ? -23.051 -11.613 9.186 1.00 88.12 117 ASN A N 1
ATOM 870 C CA . ASN A 1 117 ? -23.825 -11.617 7.928 1.00 88.12 117 ASN A CA 1
ATOM 871 C C . ASN A 1 117 ? -24.578 -10.298 7.619 1.00 88.12 117 ASN A C 1
ATOM 873 O O . ASN A 1 117 ? -25.560 -10.298 6.877 1.00 88.12 117 ASN A O 1
ATOM 877 N N . GLY A 1 118 ? -24.187 -9.184 8.238 1.00 90.25 118 GLY A N 1
ATOM 878 C CA . GLY A 1 118 ? -24.806 -7.880 8.019 1.00 90.25 118 GLY A CA 1
ATOM 879 C C . GLY A 1 118 ? -24.456 -7.284 6.654 1.00 90.25 118 GLY A C 1
ATOM 880 O O . GLY A 1 118 ? -23.564 -7.757 5.951 1.00 90.25 118 GLY A O 1
ATOM 881 N N . ALA A 1 119 ? -25.145 -6.205 6.282 1.00 93.56 119 ALA A N 1
ATOM 882 C CA . ALA A 1 119 ? -24.740 -5.405 5.132 1.00 93.56 119 ALA A CA 1
ATOM 883 C C . ALA A 1 119 ? -23.378 -4.752 5.419 1.00 93.56 119 ALA A C 1
ATOM 885 O O . ALA A 1 119 ? -23.239 -3.999 6.382 1.00 93.56 119 ALA A O 1
ATOM 886 N N . LEU A 1 120 ? -22.383 -5.053 4.586 1.00 97.25 120 LEU A N 1
ATOM 887 C CA . LEU A 1 120 ? -21.031 -4.519 4.719 1.00 97.25 120 LEU A CA 1
ATOM 888 C C . LEU A 1 120 ? -20.838 -3.297 3.811 1.00 97.25 120 LEU A C 1
ATOM 890 O O . LEU A 1 120 ? -21.342 -3.308 2.681 1.00 97.25 120 LEU A O 1
ATOM 894 N N . PRO A 1 121 ? -20.091 -2.269 4.256 1.00 97.81 121 PRO A N 1
ATOM 895 C CA . PRO A 1 121 ? -19.714 -1.151 3.400 1.00 97.81 121 PRO A CA 1
ATOM 896 C C . PRO A 1 121 ? -18.924 -1.619 2.173 1.00 97.81 121 PRO A C 1
ATOM 898 O O . PRO A 1 121 ? -18.065 -2.494 2.273 1.00 97.81 121 PRO A O 1
ATOM 901 N N . ARG A 1 122 ? -19.225 -1.041 1.006 1.00 97.75 122 ARG A N 1
ATOM 902 C CA . ARG A 1 122 ? -18.604 -1.378 -0.284 1.00 97.75 122 ARG A CA 1
ATOM 903 C C . ARG A 1 122 ? -18.466 -0.128 -1.145 1.00 97.75 122 ARG A C 1
ATOM 905 O O . ARG A 1 122 ? -19.331 0.745 -1.105 1.00 97.75 122 ARG A O 1
ATOM 912 N N . VAL A 1 123 ? -17.424 -0.086 -1.973 1.00 97.31 123 VAL A N 1
ATOM 913 C CA . VAL A 1 123 ? -17.214 0.957 -2.986 1.00 97.31 123 VAL A CA 1
ATOM 914 C C . VAL A 1 123 ? -17.074 0.303 -4.358 1.00 97.31 123 VAL A C 1
ATOM 916 O O . VAL A 1 123 ? -16.159 -0.486 -4.594 1.00 97.31 123 VAL A O 1
ATOM 919 N N . GLY A 1 124 ? -17.985 0.649 -5.269 1.00 96.75 124 GLY A N 1
ATOM 920 C CA . GLY A 1 124 ? -18.011 0.113 -6.630 1.00 96.75 124 GLY A CA 1
ATOM 921 C C . GLY A 1 124 ? -18.477 -1.345 -6.727 1.00 96.75 124 GLY A C 1
ATOM 922 O O . GLY A 1 124 ? -19.061 -1.909 -5.801 1.00 96.75 124 GLY A O 1
ATOM 923 N N . SER A 1 125 ? -18.249 -1.942 -7.897 1.00 96.81 125 SER A N 1
ATOM 924 C CA . SER A 1 125 ? -18.543 -3.348 -8.184 1.00 96.81 125 SER A CA 1
ATOM 925 C C . SER A 1 125 ? -17.327 -4.241 -7.939 1.00 96.81 125 SER A C 1
ATOM 927 O O . SER A 1 125 ? -16.192 -3.768 -7.844 1.00 96.81 125 SER A O 1
ATOM 929 N N . ARG A 1 126 ? -17.562 -5.555 -7.905 1.00 95.44 126 ARG A N 1
ATOM 930 C CA . ARG A 1 126 ? -16.481 -6.544 -7.922 1.00 95.44 126 ARG A CA 1
ATOM 931 C C . ARG A 1 126 ? -15.599 -6.389 -9.162 1.00 95.44 126 ARG A C 1
ATOM 933 O O . ARG A 1 126 ? -16.096 -6.024 -10.230 1.00 95.44 126 ARG A O 1
ATOM 940 N N . SER A 1 127 ? -14.306 -6.657 -9.008 1.00 94.69 127 SER A N 1
ATOM 941 C CA . SER A 1 127 ? -13.321 -6.582 -10.086 1.00 94.69 127 SER A CA 1
ATOM 942 C C . SER A 1 127 ? -12.148 -7.523 -9.834 1.00 94.69 127 SER A C 1
ATOM 944 O O . SER A 1 127 ? -11.668 -7.633 -8.707 1.00 94.69 127 SER A O 1
ATOM 946 N N . ALA A 1 128 ? -11.632 -8.136 -10.903 1.00 92.31 128 ALA A N 1
ATOM 947 C CA . ALA A 1 128 ? -10.391 -8.913 -10.865 1.00 92.31 128 ALA A CA 1
ATOM 948 C C . ALA A 1 128 ? -9.170 -8.053 -10.485 1.00 92.31 128 ALA A C 1
ATOM 950 O O . ALA A 1 128 ? -8.182 -8.572 -9.980 1.00 92.31 128 ALA A O 1
ATOM 951 N N . ALA A 1 129 ? -9.254 -6.724 -10.644 1.00 90.31 129 ALA A N 1
ATOM 952 C CA . ALA A 1 129 ? -8.193 -5.794 -10.249 1.00 90.31 129 ALA A CA 1
ATOM 953 C C . ALA A 1 129 ? -7.887 -5.804 -8.738 1.00 90.31 129 ALA A C 1
ATOM 955 O O . ALA A 1 129 ? -6.864 -5.260 -8.326 1.00 90.31 129 ALA A O 1
ATOM 956 N N . TYR A 1 130 ? -8.774 -6.385 -7.925 1.00 92.44 130 TYR A N 1
ATOM 957 C CA . TYR A 1 130 ? -8.625 -6.506 -6.475 1.00 92.44 130 TYR A CA 1
ATOM 958 C C . TYR A 1 130 ? -8.379 -7.949 -6.013 1.00 92.44 130 TYR A C 1
ATOM 960 O O . TYR A 1 130 ? -8.161 -8.168 -4.828 1.00 92.44 130 TYR A O 1
ATOM 968 N N . GLY A 1 131 ? -8.410 -8.927 -6.926 1.00 87.62 131 GLY A N 1
ATOM 969 C CA . GLY A 1 131 ? -8.334 -10.360 -6.611 1.00 87.62 131 GLY A CA 1
ATOM 970 C C . GLY A 1 131 ? -6.953 -10.877 -6.224 1.00 87.62 131 GLY A C 1
ATOM 971 O O . GLY A 1 131 ? -6.807 -12.066 -5.940 1.00 87.62 131 GLY A O 1
ATOM 972 N N . GLY A 1 132 ? -5.938 -10.016 -6.248 1.00 85.25 132 GLY A N 1
ATOM 973 C CA . GLY A 1 132 ? -4.556 -10.431 -6.050 1.00 85.25 132 GLY A CA 1
ATOM 974 C C . GLY A 1 132 ? -4.102 -11.441 -7.110 1.00 85.25 132 GLY A C 1
ATOM 975 O O . GLY A 1 132 ? -4.555 -11.400 -8.256 1.00 85.25 132 GLY A O 1
ATOM 976 N N . GLU A 1 133 ? -3.258 -12.383 -6.697 1.00 81.38 133 GLU A N 1
ATOM 977 C CA . GLU A 1 133 ? -2.734 -13.469 -7.536 1.00 81.38 133 GLU A CA 1
ATOM 978 C C . GLU A 1 133 ? -3.830 -14.421 -8.040 1.00 81.38 133 GLU A C 1
ATOM 980 O O . GLU A 1 133 ? -3.750 -14.929 -9.155 1.00 81.38 133 GLU A O 1
ATOM 985 N N . SER A 1 134 ? -4.914 -14.603 -7.276 1.00 83.88 134 SER A N 1
ATOM 986 C CA . SER A 1 134 ? -6.022 -15.484 -7.678 1.00 83.88 134 SER A CA 1
ATOM 987 C C . SER A 1 134 ? -6.794 -14.986 -8.907 1.00 83.88 134 SER A C 1
ATOM 989 O O . SER A 1 134 ? -7.558 -15.740 -9.509 1.00 83.88 134 SER A O 1
ATOM 991 N N . GLY A 1 135 ? -6.682 -13.692 -9.240 1.00 86.06 135 GLY A N 1
ATOM 992 C CA . GLY A 1 135 ? -7.493 -13.048 -10.276 1.00 86.06 135 GLY A CA 1
ATOM 993 C C . GLY A 1 135 ? -9.000 -13.024 -9.975 1.00 86.06 135 GLY A C 1
ATOM 994 O O . GLY A 1 135 ? -9.794 -12.643 -10.840 1.00 86.06 135 GLY A O 1
ATOM 995 N N . ALA A 1 136 ? -9.421 -13.420 -8.768 1.00 90.38 136 ALA A N 1
ATOM 996 C CA . ALA A 1 136 ? -10.825 -13.501 -8.398 1.00 90.38 136 ALA A CA 1
ATOM 997 C C . ALA A 1 136 ? -11.506 -12.126 -8.446 1.00 90.38 136 ALA A C 1
ATOM 999 O O . ALA A 1 136 ? -10.957 -11.102 -8.040 1.00 90.38 136 ALA A O 1
ATOM 1000 N N . SER A 1 137 ? -12.756 -12.095 -8.905 1.00 93.44 137 SER A N 1
ATOM 1001 C CA . SER A 1 137 ? -13.545 -10.864 -8.897 1.00 93.44 137 SER A CA 1
ATOM 1002 C C . SER A 1 137 ? -14.094 -10.592 -7.493 1.00 93.44 137 SER A C 1
ATOM 1004 O O . SER A 1 137 ? -15.109 -11.169 -7.084 1.00 93.44 137 SER A O 1
ATOM 1006 N N . VAL A 1 138 ? -13.419 -9.705 -6.758 1.00 94.69 138 VAL A N 1
ATOM 1007 C CA . VAL A 1 138 ? -13.730 -9.332 -5.366 1.00 94.69 138 VAL A CA 1
ATOM 1008 C C . VAL A 1 138 ? -14.022 -7.836 -5.242 1.00 94.69 138 VAL A C 1
ATOM 1010 O O . VAL A 1 138 ? -13.768 -7.062 -6.170 1.00 94.69 138 VAL A O 1
ATOM 1013 N N . TYR A 1 139 ? -14.622 -7.414 -4.127 1.00 96.62 139 TYR A N 1
ATOM 1014 C CA . TYR A 1 139 ? -14.799 -5.985 -3.851 1.00 96.62 139 TYR A CA 1
ATOM 1015 C C . TYR A 1 139 ? -13.463 -5.322 -3.531 1.00 96.62 139 TYR A C 1
ATOM 1017 O O . TYR A 1 139 ? -12.549 -5.971 -3.034 1.00 96.62 139 TYR A O 1
ATOM 1025 N N . ARG A 1 140 ? -13.380 -4.014 -3.792 1.00 96.50 140 ARG A N 1
ATOM 1026 C CA . ARG A 1 140 ? -12.246 -3.183 -3.386 1.00 96.50 140 ARG A CA 1
ATOM 1027 C C . ARG A 1 140 ? -12.047 -3.283 -1.866 1.00 96.50 140 ARG A C 1
ATOM 1029 O O . ARG A 1 140 ? -12.995 -2.967 -1.147 1.00 96.50 140 ARG A O 1
ATOM 1036 N N . PRO A 1 141 ? -10.846 -3.644 -1.387 1.00 97.62 141 PRO A N 1
ATOM 1037 C CA . PRO A 1 141 ? -10.505 -3.517 0.023 1.00 97.62 141 PRO A CA 1
ATOM 1038 C C . PRO A 1 141 ? -10.670 -2.087 0.546 1.00 97.62 141 PRO A C 1
ATOM 1040 O O . PRO A 1 141 ? -10.324 -1.128 -0.147 1.00 97.62 141 PRO A O 1
ATOM 1043 N N . LEU A 1 142 ? -11.203 -1.949 1.758 1.00 98.62 142 LEU A N 1
ATOM 1044 C CA . LEU A 1 142 ? -11.464 -0.666 2.419 1.00 98.62 142 LEU A CA 1
ATOM 1045 C C . LEU A 1 142 ? -10.731 -0.608 3.756 1.00 98.62 142 LEU A C 1
ATOM 1047 O O . LEU A 1 142 ? -10.610 -1.626 4.438 1.00 98.62 142 LEU A O 1
ATOM 1051 N N . VAL A 1 143 ? -10.277 0.575 4.161 1.00 98.69 143 VAL A N 1
ATOM 1052 C CA . VAL A 1 143 ? -9.614 0.734 5.458 1.00 98.69 143 VAL A CA 1
ATOM 1053 C C . VAL A 1 143 ? -10.616 0.536 6.587 1.00 98.69 143 VAL A C 1
ATOM 1055 O O . VAL A 1 143 ? -11.753 1.007 6.534 1.00 98.69 143 VAL A O 1
ATOM 1058 N N . ALA A 1 144 ? -10.180 -0.170 7.623 1.00 98.75 144 ALA A N 1
ATOM 1059 C CA . ALA A 1 144 ? -10.902 -0.360 8.866 1.00 98.75 144 ALA A CA 1
ATOM 1060 C C . ALA A 1 144 ? -10.063 0.225 10.007 1.00 98.75 144 ALA A C 1
ATOM 1062 O O . ALA A 1 144 ? -8.961 -0.241 10.261 1.00 98.75 144 ALA A O 1
ATOM 1063 N N . ASN A 1 145 ? -10.566 1.224 10.723 1.00 98.69 145 ASN A N 1
ATOM 1064 C CA . ASN A 1 145 ? -9.868 1.813 11.865 1.00 98.69 145 ASN A CA 1
ATOM 1065 C C . ASN A 1 145 ? -10.582 1.436 13.170 1.00 98.69 145 ASN A C 1
ATOM 1067 O O . ASN A 1 145 ? -11.811 1.477 13.245 1.00 98.69 145 ASN A O 1
ATOM 1071 N N . SER A 1 146 ? -9.841 1.035 14.206 1.00 98.50 146 SER A N 1
ATOM 1072 C CA . SER A 1 146 ? -10.425 0.751 15.525 1.00 98.50 146 SER A CA 1
ATOM 1073 C C . SER A 1 146 ? -10.961 2.008 16.219 1.00 98.50 146 SER A C 1
ATOM 1075 O O . SER A 1 146 ? -11.718 1.906 17.180 1.00 98.50 146 SER A O 1
ATOM 1077 N N . GLN A 1 147 ? -10.527 3.185 15.766 1.00 98.00 147 GLN A N 1
ATOM 1078 C CA . GLN A 1 147 ? -11.011 4.496 16.190 1.00 98.00 147 GLN A CA 1
ATOM 1079 C C . GLN A 1 147 ? -11.867 5.128 15.080 1.00 98.00 147 GLN A C 1
ATOM 1081 O O . GLN A 1 147 ? -11.752 4.737 13.917 1.00 98.00 147 GLN A O 1
ATOM 1086 N N . PRO A 1 148 ? -12.731 6.112 15.384 1.00 97.56 148 PRO A N 1
ATOM 1087 C CA . PRO A 1 148 ? -13.558 6.787 14.382 1.00 97.56 148 PRO A CA 1
ATOM 1088 C C . PRO A 1 148 ? -12.775 7.827 13.554 1.00 97.56 148 PRO A C 1
ATOM 1090 O O . PRO A 1 148 ? -13.338 8.844 13.148 1.00 97.56 148 PRO A O 1
ATOM 1093 N N . TYR A 1 149 ? -11.481 7.597 13.319 1.00 98.12 149 TYR A N 1
ATOM 1094 C CA . TYR A 1 149 ? -10.619 8.488 12.545 1.00 98.12 149 TYR A CA 1
ATOM 1095 C C . TYR A 1 149 ? -10.734 8.129 11.070 1.00 98.12 149 TYR A C 1
ATOM 1097 O O . TYR A 1 149 ? -10.420 7.011 10.657 1.00 98.12 149 TYR A O 1
ATOM 1105 N N . VAL A 1 150 ? -11.267 9.072 10.300 1.00 97.75 150 VAL A N 1
ATOM 1106 C CA . VAL A 1 150 ? -11.597 8.872 8.884 1.00 97.75 150 VAL A CA 1
ATOM 1107 C C . VAL A 1 150 ? -11.106 10.010 8.005 1.00 97.75 150 VAL A C 1
ATOM 1109 O O . VAL A 1 150 ? -11.371 9.986 6.813 1.00 97.75 150 VAL A O 1
ATOM 1112 N N . SER A 1 151 ? -10.470 11.037 8.569 1.00 97.75 151 SER A N 1
ATOM 1113 C CA . SER A 1 151 ? -10.055 12.220 7.821 1.00 97.75 151 SER A CA 1
ATOM 1114 C C . SER A 1 151 ? -8.904 11.916 6.872 1.00 97.75 151 SER A C 1
ATOM 1116 O O . SER A 1 151 ? -7.975 11.203 7.227 1.00 97.75 151 SER A O 1
ATOM 1118 N N . ASP A 1 152 ? -8.930 12.548 5.702 1.00 97.25 152 ASP A N 1
ATOM 1119 C CA . ASP A 1 152 ? -7.773 12.678 4.816 1.00 97.25 152 ASP A CA 1
ATOM 1120 C C . ASP A 1 152 ? -7.352 14.161 4.783 1.00 97.25 152 ASP A C 1
ATOM 1122 O O . ASP A 1 152 ? -7.875 14.952 3.979 1.00 97.25 152 ASP A O 1
ATOM 1126 N N . PRO A 1 153 ? -6.476 14.593 5.712 1.00 97.50 153 PRO A N 1
ATOM 1127 C CA . PRO A 1 153 ? -6.084 15.995 5.818 1.00 97.50 153 PRO A CA 1
ATOM 1128 C C . PRO A 1 153 ? -5.346 16.477 4.562 1.00 97.50 153 PRO A C 1
ATOM 1130 O O . PRO A 1 153 ? -5.495 17.644 4.162 1.00 97.50 153 PRO A O 1
ATOM 1133 N N . GLU A 1 154 ? -4.613 15.584 3.895 1.00 97.50 154 GLU A N 1
ATOM 1134 C CA . GLU A 1 154 ? -3.852 15.895 2.690 1.00 97.50 154 GLU A CA 1
ATOM 1135 C C . GLU A 1 154 ? -4.679 15.776 1.408 1.00 97.50 154 GLU A C 1
ATOM 1137 O O . GLU A 1 154 ? -4.261 16.310 0.387 1.00 97.50 154 GLU A O 1
ATOM 1142 N N . SER A 1 155 ? -5.886 15.211 1.455 1.00 97.25 155 SER A N 1
ATOM 1143 C CA . SER A 1 155 ? -6.809 15.135 0.311 1.00 97.25 155 SER A CA 1
ATOM 1144 C C . SER A 1 155 ? -6.151 14.500 -0.917 1.00 97.25 155 SER A C 1
ATOM 1146 O O . SER A 1 155 ? -6.115 15.092 -2.001 1.00 97.25 155 SER A O 1
ATOM 1148 N N . TRP A 1 156 ? -5.580 13.317 -0.710 1.00 97.94 156 TRP A N 1
ATOM 1149 C CA . TRP A 1 156 ? -4.912 12.534 -1.734 1.00 97.94 156 TRP A CA 1
ATOM 1150 C C . TRP A 1 156 ? -5.880 12.183 -2.858 1.00 97.94 156 TRP A C 1
ATOM 1152 O O . TRP A 1 156 ? -6.907 11.544 -2.658 1.00 97.94 156 TRP A O 1
ATOM 1162 N N . GLN A 1 157 ? -5.526 12.559 -4.083 1.00 97.31 157 GLN A N 1
ATOM 1163 C CA . GLN A 1 157 ? -6.394 12.354 -5.240 1.00 97.31 157 GLN A CA 1
ATOM 1164 C C . GLN A 1 157 ? -5.602 11.933 -6.479 1.00 97.31 157 GLN A C 1
ATOM 1166 O O . GLN A 1 157 ? -4.405 12.224 -6.575 1.00 97.31 157 GLN A O 1
ATOM 1171 N N . PRO A 1 158 ? -6.243 11.259 -7.455 1.00 97.88 158 PRO A N 1
ATOM 1172 C CA . PRO A 1 158 ? -5.621 10.990 -8.743 1.00 97.88 158 PRO A CA 1
ATOM 1173 C C . PRO A 1 158 ? -5.104 12.281 -9.388 1.00 97.88 158 PRO A C 1
ATOM 1175 O O . PRO A 1 158 ? -5.821 13.277 -9.459 1.00 97.88 158 PRO A O 1
ATOM 1178 N N . SER A 1 159 ? -3.872 12.250 -9.888 1.00 97.69 159 SER A N 1
ATOM 1179 C CA . SER A 1 159 ? -3.221 13.397 -10.529 1.00 97.69 159 SER A CA 1
ATOM 1180 C C . SER A 1 159 ? -2.489 12.962 -11.803 1.00 97.69 159 SER A C 1
ATOM 1182 O O . SER A 1 159 ? -2.377 11.773 -12.114 1.00 97.69 159 SER A O 1
ATOM 1184 N N . GLN A 1 160 ? -2.009 13.935 -12.573 1.00 97.38 160 GLN A N 1
ATOM 1185 C CA . GLN A 1 160 ? -1.159 13.715 -13.740 1.00 97.38 160 GLN A CA 1
ATOM 1186 C C . GLN A 1 160 ? 0.203 14.351 -13.492 1.00 97.38 160 GLN A C 1
ATOM 1188 O O . GLN A 1 160 ? 0.300 15.535 -13.175 1.00 97.38 160 GLN A O 1
ATOM 1193 N N . LEU A 1 161 ? 1.271 13.577 -13.679 1.00 97.75 161 LEU A N 1
ATOM 1194 C CA . LEU A 1 161 ? 2.616 14.128 -13.591 1.00 97.75 161 LEU A CA 1
ATOM 1195 C C . LEU A 1 161 ? 2.902 15.041 -14.783 1.00 97.75 161 LEU A C 1
ATOM 1197 O O . LEU A 1 161 ? 2.589 14.723 -15.930 1.00 97.75 161 LEU A O 1
ATOM 1201 N N . THR A 1 162 ? 3.604 16.142 -14.527 1.00 97.56 162 THR A N 1
ATOM 1202 C CA . THR A 1 162 ? 4.168 16.966 -15.601 1.00 97.56 162 THR A CA 1
ATOM 1203 C C . THR A 1 162 ? 5.208 16.174 -16.412 1.00 97.56 162 THR A C 1
ATOM 1205 O O . THR A 1 162 ? 5.795 15.203 -15.911 1.00 97.56 162 THR A O 1
ATOM 1208 N N . PRO A 1 163 ? 5.540 16.604 -17.645 1.00 97.19 163 PRO A N 1
ATOM 1209 C CA . PRO A 1 163 ? 6.599 15.967 -18.429 1.00 97.19 163 PRO A CA 1
ATOM 1210 C C . PRO A 1 163 ? 7.954 15.945 -17.712 1.00 97.19 163 PRO A C 1
ATOM 1212 O O . PRO A 1 163 ? 8.708 14.983 -17.847 1.00 97.19 163 PRO A O 1
ATOM 1215 N N . GLN A 1 164 ? 8.263 16.984 -16.928 1.00 96.81 164 GLN A N 1
ATOM 1216 C CA . GLN A 1 164 ? 9.501 17.036 -16.154 1.00 96.81 164 GLN A CA 1
ATOM 1217 C C . GLN A 1 164 ? 9.501 16.002 -15.025 1.00 96.81 164 GLN A C 1
ATOM 1219 O O . GLN A 1 164 ? 10.465 15.254 -14.907 1.00 96.81 164 GLN A O 1
ATOM 1224 N N . GLN A 1 165 ? 8.419 15.908 -14.248 1.00 97.88 165 GLN A N 1
ATOM 1225 C CA . GLN A 1 165 ? 8.296 14.896 -13.192 1.00 97.88 165 GLN A CA 1
ATOM 1226 C C . GLN A 1 165 ? 8.350 13.481 -13.766 1.00 97.88 165 GLN A C 1
ATOM 1228 O O . GLN A 1 165 ? 9.068 12.639 -13.242 1.00 97.88 165 GLN A O 1
ATOM 1233 N N . THR A 1 166 ? 7.665 13.239 -14.886 1.00 98.06 166 THR A N 1
ATOM 1234 C CA . THR A 1 166 ? 7.699 11.942 -15.575 1.00 98.06 166 THR A CA 1
ATOM 1235 C C . THR A 1 166 ? 9.131 11.555 -15.951 1.00 98.06 166 THR A C 1
ATOM 1237 O O . THR A 1 166 ? 9.549 10.433 -15.680 1.00 98.06 166 THR A O 1
ATOM 1240 N N . ARG A 1 167 ? 9.923 12.486 -16.508 1.00 97.12 167 ARG A N 1
ATOM 1241 C CA . ARG A 1 167 ? 11.349 12.243 -16.786 1.00 97.12 167 ARG A CA 1
ATOM 1242 C C . ARG A 1 167 ? 12.132 11.900 -15.521 1.00 97.12 167 ARG A C 1
ATOM 1244 O O . ARG A 1 167 ? 12.894 10.941 -15.538 1.00 97.12 167 ARG A O 1
ATOM 1251 N N . THR A 1 168 ? 11.930 12.637 -14.431 1.00 97.38 168 THR A N 1
ATOM 1252 C CA . THR A 1 168 ? 12.647 12.393 -13.171 1.00 97.38 168 THR A CA 1
ATOM 1253 C C . THR A 1 168 ? 12.304 11.027 -12.570 1.00 97.38 168 THR A C 1
ATOM 1255 O O . THR A 1 168 ? 13.209 10.310 -12.151 1.00 97.38 168 THR A O 1
ATOM 1258 N N . VAL A 1 169 ? 11.034 10.606 -12.585 1.00 98.25 169 VAL A N 1
ATOM 1259 C CA . VAL A 1 169 ? 10.654 9.270 -12.087 1.00 98.25 169 VAL A CA 1
ATOM 1260 C C . VAL A 1 169 ? 11.224 8.160 -12.979 1.00 98.25 169 VAL A C 1
ATOM 1262 O O . VAL A 1 169 ? 11.753 7.177 -12.467 1.00 98.25 169 VAL A O 1
ATOM 1265 N N . ARG A 1 170 ? 11.224 8.331 -14.308 1.00 98.19 170 ARG A N 1
ATOM 1266 C CA . ARG A 1 170 ? 11.865 7.374 -15.231 1.00 98.19 170 ARG A CA 1
ATOM 1267 C C . ARG A 1 170 ? 13.379 7.269 -15.021 1.00 98.19 170 ARG A C 1
ATOM 1269 O O . ARG A 1 170 ? 13.935 6.177 -15.078 1.00 98.19 170 ARG A O 1
ATOM 1276 N N . GLN A 1 171 ? 14.049 8.384 -14.732 1.00 97.69 171 GLN A N 1
ATOM 1277 C CA . GLN A 1 171 ? 15.466 8.384 -14.354 1.00 97.69 171 GLN A CA 1
ATOM 1278 C C . GLN A 1 171 ? 15.698 7.644 -13.032 1.00 97.69 171 GLN A C 1
ATOM 1280 O O . GLN A 1 171 ? 16.638 6.860 -12.937 1.00 97.69 171 GLN A O 1
ATOM 1285 N N . ALA A 1 172 ? 14.833 7.842 -12.033 1.00 98.06 172 ALA A N 1
ATOM 1286 C CA . ALA A 1 172 ? 14.910 7.108 -10.771 1.00 98.06 172 ALA A CA 1
ATOM 1287 C C . ALA A 1 172 ? 14.725 5.594 -10.974 1.00 98.06 172 ALA A C 1
ATOM 1289 O O . ALA A 1 172 ? 15.465 4.813 -10.381 1.00 98.06 172 ALA A O 1
ATOM 1290 N N . PHE A 1 173 ? 13.813 5.183 -11.861 1.00 97.88 173 PHE A N 1
ATOM 1291 C CA . PHE A 1 173 ? 13.650 3.781 -12.253 1.00 97.88 173 PHE A CA 1
ATOM 1292 C C . PHE A 1 173 ? 14.927 3.209 -12.883 1.00 97.88 173 PHE A C 1
ATOM 1294 O O . PHE A 1 173 ? 15.425 2.191 -12.415 1.00 97.88 173 PHE A O 1
ATOM 1301 N N . ARG A 1 174 ? 15.517 3.892 -13.876 1.00 96.38 174 ARG A N 1
ATOM 1302 C CA . ARG A 1 174 ? 16.783 3.468 -14.511 1.00 96.38 174 ARG A CA 1
ATOM 1303 C C . ARG A 1 174 ? 17.924 3.331 -13.503 1.00 96.38 174 ARG A C 1
ATOM 1305 O O . ARG A 1 174 ? 18.716 2.401 -13.594 1.00 96.38 174 ARG A O 1
ATOM 1312 N N . SER A 1 175 ? 18.007 4.253 -12.546 1.00 96.50 175 SER A N 1
ATOM 1313 C CA . SER A 1 175 ? 19.012 4.200 -11.481 1.00 96.50 175 SER A CA 1
ATOM 1314 C C . SER A 1 175 ? 18.771 3.045 -10.509 1.00 96.50 175 SER A C 1
ATOM 1316 O O . SER A 1 175 ? 19.732 2.466 -10.011 1.00 96.50 175 SER A O 1
ATOM 1318 N N . ARG A 1 176 ? 17.503 2.712 -10.226 1.00 96.19 176 ARG A N 1
ATOM 1319 C CA . ARG A 1 176 ? 17.136 1.600 -9.340 1.00 96.19 176 ARG A CA 1
ATOM 1320 C C . ARG A 1 176 ? 17.391 0.242 -9.989 1.00 96.19 176 ARG A C 1
ATOM 1322 O O . ARG A 1 176 ? 17.849 -0.657 -9.291 1.00 96.19 176 ARG A O 1
ATOM 1329 N N . PHE A 1 177 ? 17.116 0.138 -11.287 1.00 94.81 177 PHE A N 1
ATOM 1330 C CA . PHE A 1 177 ? 17.208 -1.083 -12.083 1.00 94.81 177 PHE A CA 1
ATOM 1331 C C . PHE A 1 177 ? 18.183 -0.882 -13.257 1.00 94.81 177 PHE A C 1
ATOM 1333 O O . PHE A 1 177 ? 17.764 -0.709 -14.408 1.00 94.81 177 PHE A O 1
ATOM 1340 N N . PRO A 1 178 ? 19.503 -0.858 -12.986 1.00 93.31 178 PRO A N 1
ATOM 1341 C CA . PRO A 1 178 ? 20.514 -0.558 -13.999 1.00 93.31 178 PRO A CA 1
ATOM 1342 C C . PRO A 1 178 ? 20.698 -1.686 -15.024 1.00 93.31 178 PRO A C 1
ATOM 1344 O O . PRO A 1 178 ? 21.275 -1.455 -16.088 1.00 93.31 178 PRO A O 1
ATOM 1347 N N . LYS A 1 179 ? 20.236 -2.903 -14.711 1.00 93.50 179 LYS A N 1
ATOM 1348 C CA . LYS A 1 179 ? 20.335 -4.085 -15.570 1.00 93.50 179 LYS A CA 1
ATOM 1349 C C . LYS A 1 179 ? 19.000 -4.808 -15.601 1.00 93.50 179 LYS A C 1
ATOM 1351 O O . LYS A 1 179 ? 18.613 -5.436 -14.624 1.00 93.50 179 LYS A O 1
ATOM 1356 N N . LEU A 1 180 ? 18.336 -4.740 -16.746 1.00 95.00 180 LEU A N 1
ATOM 1357 C CA . LEU A 1 180 ? 17.115 -5.490 -16.992 1.00 95.00 180 LEU A CA 1
ATOM 1358 C C . LEU A 1 180 ? 17.355 -6.582 -18.019 1.00 95.00 180 LEU A C 1
ATOM 1360 O O . LEU A 1 180 ? 18.172 -6.447 -18.941 1.00 95.00 180 LEU A O 1
ATOM 1364 N N . CYS A 1 181 ? 16.626 -7.664 -17.818 1.00 94.56 181 CYS A N 1
ATOM 1365 C CA . CYS A 1 181 ? 16.658 -8.874 -18.601 1.00 94.56 181 CYS A CA 1
ATOM 1366 C C . CYS A 1 181 ? 15.262 -9.178 -19.145 1.00 94.56 181 CYS A C 1
ATOM 1368 O O . CYS A 1 181 ? 14.271 -8.603 -18.710 1.00 94.56 181 CYS A O 1
ATOM 1370 N N . ALA A 1 182 ? 15.188 -10.074 -20.118 1.00 92.81 182 ALA A N 1
ATOM 1371 C CA . ALA A 1 182 ? 13.956 -10.708 -20.547 1.00 92.81 182 ALA A CA 1
ATOM 1372 C C . ALA A 1 182 ? 14.188 -12.205 -20.706 1.00 92.81 182 ALA A C 1
ATOM 1374 O O . ALA A 1 182 ? 15.299 -12.653 -21.019 1.00 92.81 182 ALA A O 1
ATOM 1375 N N . ILE A 1 183 ? 13.116 -12.963 -20.509 1.00 89.12 183 ILE A N 1
ATOM 1376 C CA . ILE A 1 183 ? 13.100 -14.404 -20.719 1.00 89.12 183 ILE A CA 1
ATOM 1377 C C . ILE A 1 183 ? 13.276 -14.676 -22.217 1.00 89.12 183 ILE A C 1
ATOM 1379 O O . ILE A 1 183 ? 12.566 -14.127 -23.067 1.00 89.12 183 ILE A O 1
ATOM 1383 N N . SER A 1 184 ? 14.252 -15.512 -22.565 1.00 89.12 184 SER A N 1
ATOM 1384 C CA . SER A 1 184 ? 14.522 -15.868 -23.954 1.00 89.12 184 SER A CA 1
ATOM 1385 C C . SER A 1 184 ? 13.375 -16.697 -24.531 1.00 89.12 184 SER A C 1
ATOM 1387 O O . SER A 1 184 ? 13.096 -17.803 -24.080 1.00 89.12 184 SER A O 1
ATOM 1389 N N . LYS A 1 185 ? 12.784 -16.222 -25.634 1.00 88.50 185 LYS A N 1
ATOM 1390 C CA . LYS A 1 185 ? 11.738 -16.961 -26.371 1.00 88.50 185 LYS A CA 1
ATOM 1391 C C . LYS A 1 185 ? 12.204 -18.318 -26.910 1.00 88.50 185 LYS A C 1
ATOM 1393 O O . LYS A 1 185 ? 11.377 -19.164 -27.219 1.00 88.50 185 LYS A O 1
ATOM 1398 N N . ALA A 1 186 ? 13.512 -18.497 -27.097 1.00 91.50 186 ALA A N 1
ATOM 1399 C CA . ALA A 1 186 ? 14.085 -19.743 -27.599 1.00 91.50 186 ALA A CA 1
ATOM 1400 C C . ALA A 1 186 ? 14.423 -20.740 -26.479 1.00 91.50 186 ALA A C 1
ATOM 1402 O O . ALA A 1 186 ? 14.628 -21.917 -26.762 1.00 91.50 186 ALA A O 1
ATOM 1403 N N . ASP A 1 187 ? 14.543 -20.262 -25.239 1.00 88.25 187 ASP A N 1
ATOM 1404 C CA . ASP A 1 187 ? 14.966 -21.050 -24.083 1.00 88.25 187 ASP A CA 1
ATOM 1405 C C . ASP A 1 187 ? 14.598 -20.276 -22.814 1.00 88.25 187 ASP A C 1
ATOM 1407 O O . ASP A 1 187 ? 15.319 -19.358 -22.425 1.00 88.25 187 ASP A O 1
ATOM 1411 N N . GLU A 1 188 ? 13.472 -20.629 -22.197 1.00 86.06 188 GLU A N 1
ATOM 1412 C CA . GLU A 1 188 ? 12.923 -19.927 -21.028 1.00 86.06 188 GLU A CA 1
ATOM 1413 C C . GLU A 1 188 ? 13.846 -19.995 -19.798 1.00 86.06 188 GLU A C 1
ATOM 1415 O O . GLU A 1 188 ? 13.701 -19.198 -18.877 1.00 86.06 188 GLU A O 1
ATOM 1420 N N . SER A 1 189 ? 14.856 -20.878 -19.801 1.00 84.62 189 SER A N 1
ATOM 1421 C CA . SER A 1 189 ? 15.884 -20.935 -18.751 1.00 84.62 189 SER A CA 1
ATOM 1422 C C . SER A 1 189 ? 16.973 -19.863 -18.889 1.00 84.62 189 SER A C 1
ATOM 1424 O O . SER A 1 189 ? 17.838 -19.736 -18.021 1.00 84.62 189 SER A O 1
ATOM 1426 N N . LYS A 1 190 ? 16.973 -19.095 -19.988 1.00 88.12 190 LYS A N 1
ATOM 1427 C CA . LYS A 1 190 ? 17.991 -18.080 -20.273 1.00 88.12 190 LYS A CA 1
ATOM 1428 C C . LYS A 1 190 ? 17.423 -16.674 -20.196 1.00 88.12 190 LYS A C 1
ATOM 1430 O O . LYS A 1 190 ? 16.448 -16.337 -20.864 1.00 88.12 190 LYS A O 1
ATOM 1435 N N . LEU A 1 191 ? 18.147 -15.821 -19.483 1.00 90.62 191 LEU A N 1
ATOM 1436 C CA . LEU A 1 191 ? 17.934 -14.382 -19.479 1.00 90.62 191 LEU A CA 1
ATOM 1437 C C . LEU A 1 1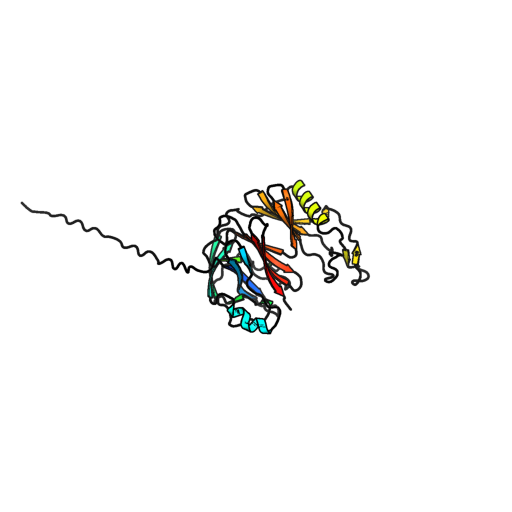91 ? 18.807 -13.710 -20.544 1.00 90.62 191 LEU A C 1
ATOM 1439 O O . LEU A 1 191 ? 19.985 -14.033 -20.709 1.00 90.62 191 LEU A O 1
ATOM 1443 N N . GLN A 1 192 ? 18.222 -12.766 -21.273 1.00 92.69 192 GLN A N 1
ATOM 1444 C CA . GLN A 1 192 ? 18.919 -11.916 -22.239 1.00 92.69 192 GLN A CA 1
ATOM 1445 C C . GLN A 1 192 ? 18.782 -10.458 -21.826 1.00 92.69 192 GLN A C 1
ATOM 1447 O O . GLN A 1 192 ? 17.772 -10.084 -21.244 1.00 92.69 192 GLN A O 1
ATOM 1452 N N . SER A 1 193 ? 19.777 -9.626 -22.144 1.00 94.44 193 SER A N 1
ATOM 1453 C CA . SER A 1 193 ? 19.694 -8.187 -21.874 1.00 94.44 193 SER A CA 1
ATOM 1454 C C . SER A 1 193 ? 18.442 -7.583 -22.515 1.00 94.44 193 SER A C 1
ATOM 1456 O O . SER A 1 193 ? 18.159 -7.841 -23.686 1.00 94.44 193 SER A O 1
ATOM 1458 N N . PHE A 1 194 ? 17.717 -6.772 -21.746 1.00 95.50 194 PHE A N 1
ATOM 1459 C CA . PHE A 1 194 ? 16.479 -6.123 -22.159 1.00 95.50 194 PHE A CA 1
ATOM 1460 C C . PHE A 1 194 ? 16.697 -4.618 -22.360 1.00 95.50 194 PHE A C 1
ATOM 1462 O O . PHE A 1 194 ? 16.621 -3.838 -21.405 1.00 95.50 194 PHE A O 1
ATOM 1469 N N . PRO A 1 195 ? 17.018 -4.178 -23.590 1.00 94.44 195 PRO A N 1
ATOM 1470 C CA . PRO A 1 195 ? 17.074 -2.760 -23.900 1.00 94.44 195 PRO A CA 1
ATOM 1471 C C . PRO A 1 195 ? 15.658 -2.175 -23.938 1.00 94.44 195 PRO A C 1
ATOM 1473 O O . PRO A 1 195 ? 14.759 -2.759 -24.536 1.00 94.44 195 PRO A O 1
ATOM 1476 N N . TYR A 1 196 ? 15.479 -0.991 -23.350 1.00 96.19 196 TYR A N 1
ATOM 1477 C CA . TYR A 1 196 ? 14.206 -0.271 -23.368 1.00 96.19 196 TYR A CA 1
ATOM 1478 C C . TYR A 1 196 ? 14.401 1.248 -23.475 1.00 96.19 196 TYR A C 1
ATOM 1480 O O . TYR A 1 196 ? 15.382 1.835 -22.987 1.00 96.19 196 TYR A O 1
ATOM 1488 N N . LEU A 1 197 ? 13.436 1.898 -24.113 1.00 95.31 197 LEU A N 1
ATOM 1489 C CA . LEU A 1 197 ? 13.335 3.343 -24.263 1.00 95.31 197 LEU A CA 1
ATOM 1490 C C . LEU A 1 197 ? 12.508 3.950 -23.123 1.00 95.31 197 LEU A C 1
ATOM 1492 O O . LEU A 1 197 ? 11.737 3.279 -22.444 1.00 95.31 197 LEU A O 1
ATOM 1496 N N . ASP A 1 198 ? 12.630 5.263 -22.918 1.00 91.56 198 ASP A N 1
ATOM 1497 C CA . ASP A 1 198 ? 11.827 5.967 -21.904 1.00 91.56 198 ASP A CA 1
ATOM 1498 C C . ASP A 1 198 ? 10.322 5.845 -22.159 1.00 91.56 198 ASP A C 1
ATOM 1500 O O . ASP A 1 198 ? 9.529 5.852 -21.221 1.00 91.56 198 ASP A O 1
ATOM 1504 N N . GLU A 1 199 ? 9.915 5.758 -23.422 1.00 93.19 199 GLU A N 1
ATOM 1505 C CA . GLU A 1 199 ? 8.516 5.598 -23.799 1.00 93.19 199 GLU A CA 1
ATOM 1506 C C . GLU A 1 199 ? 7.950 4.222 -23.464 1.00 93.19 199 GLU A C 1
ATOM 1508 O O . GLU A 1 199 ? 6.738 4.136 -23.266 1.00 93.19 199 GLU A O 1
ATOM 1513 N N . ASP A 1 200 ? 8.785 3.190 -23.333 1.00 96.75 200 ASP A N 1
ATOM 1514 C CA . ASP A 1 200 ? 8.363 1.846 -22.920 1.00 96.75 200 ASP A CA 1
ATOM 1515 C C . ASP A 1 200 ? 7.968 1.822 -21.442 1.00 96.75 200 ASP A C 1
ATOM 1517 O O . ASP A 1 200 ? 7.056 1.098 -21.050 1.00 96.75 200 ASP A O 1
ATOM 1521 N N . LEU A 1 201 ? 8.586 2.694 -20.639 1.00 97.12 201 LEU A N 1
ATOM 1522 C CA . LEU A 1 201 ? 8.281 2.869 -19.226 1.00 97.12 201 LEU A CA 1
ATOM 1523 C C . LEU A 1 201 ? 7.022 3.738 -19.057 1.00 97.12 201 LEU A C 1
ATOM 1525 O O . LE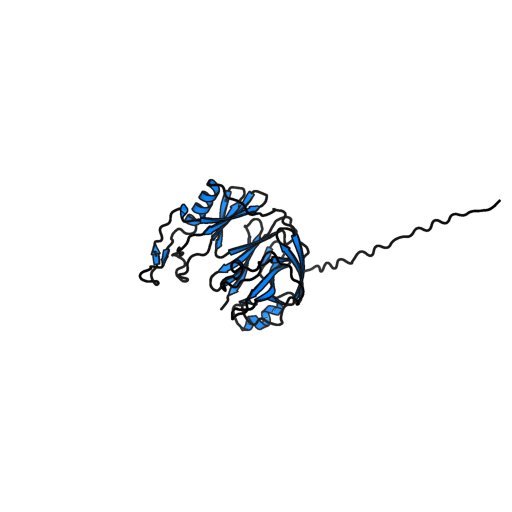U A 1 201 ? 7.061 4.981 -19.065 1.00 97.12 201 LEU A O 1
ATOM 1529 N N . LYS A 1 202 ? 5.870 3.074 -18.947 1.00 97.75 202 LYS A N 1
ATOM 1530 C CA . LYS A 1 202 ? 4.550 3.714 -18.903 1.00 97.75 202 LYS A CA 1
ATOM 1531 C C . LYS A 1 202 ? 4.240 4.223 -17.500 1.00 97.75 202 LYS A C 1
ATOM 1533 O O . LYS A 1 202 ? 4.349 3.485 -16.528 1.00 97.75 202 LYS A O 1
ATOM 1538 N N . LEU A 1 203 ? 3.786 5.473 -17.405 1.00 97.75 203 LEU A N 1
ATOM 1539 C CA . LEU A 1 203 ? 3.137 5.985 -16.200 1.00 97.75 203 LEU A CA 1
ATOM 1540 C C . LEU A 1 203 ? 1.704 5.448 -16.162 1.00 97.75 203 LEU A C 1
ATOM 1542 O O . LEU A 1 203 ? 0.884 5.830 -16.994 1.00 97.75 203 LEU A O 1
ATOM 1546 N N . VAL A 1 204 ? 1.418 4.555 -15.217 1.00 96.62 204 VAL A N 1
ATOM 1547 C CA . VAL A 1 204 ? 0.113 3.885 -15.104 1.00 96.62 204 VAL A CA 1
ATOM 1548 C C . VAL A 1 204 ? -0.845 4.701 -14.248 1.00 96.62 204 VAL A C 1
ATOM 1550 O O . VAL A 1 204 ? -1.999 4.906 -14.619 1.00 96.62 204 VAL A O 1
ATOM 1553 N N . LYS A 1 205 ? -0.375 5.163 -13.085 1.00 97.25 205 LYS A N 1
ATOM 1554 C CA . LYS A 1 205 ? -1.153 5.968 -12.135 1.00 97.25 205 LYS A CA 1
ATOM 1555 C C . LYS A 1 205 ? -0.259 6.965 -11.419 1.00 97.25 205 LYS A C 1
ATOM 1557 O O . LYS A 1 205 ? 0.919 6.694 -11.199 1.00 97.25 205 LYS A O 1
ATOM 1562 N N . ALA A 1 206 ? -0.847 8.077 -11.003 1.00 98.38 206 ALA A N 1
ATOM 1563 C CA . ALA A 1 206 ? -0.236 8.997 -10.064 1.00 98.38 206 ALA A CA 1
ATOM 1564 C C . ALA A 1 206 ? -1.298 9.566 -9.121 1.00 98.38 206 ALA A C 1
ATOM 1566 O O . ALA A 1 206 ? -2.466 9.690 -9.496 1.00 98.38 206 ALA A O 1
ATOM 1567 N N . TYR A 1 207 ? -0.874 9.891 -7.907 1.00 98.50 207 TYR A N 1
ATOM 1568 C CA . TYR A 1 207 ? -1.694 10.546 -6.896 1.00 98.50 207 TYR A CA 1
ATOM 1569 C C . TYR A 1 207 ? -0.903 11.693 -6.285 1.00 98.50 207 TYR A C 1
ATOM 1571 O O . TYR A 1 207 ? 0.324 11.624 -6.200 1.00 98.50 207 TYR A O 1
ATOM 1579 N N . GLU A 1 208 ? -1.608 12.731 -5.867 1.00 98.31 208 GLU A N 1
ATOM 1580 C CA . GLU A 1 208 ? -1.035 13.927 -5.262 1.00 98.31 208 GLU A CA 1
ATOM 1581 C C . GLU A 1 208 ? -1.819 14.281 -4.003 1.00 98.31 208 GLU A C 1
ATOM 1583 O O . GLU A 1 208 ? -3.052 14.280 -4.024 1.00 98.31 208 GLU A O 1
ATOM 1588 N N . GLY A 1 209 ? -1.089 14.575 -2.931 1.00 97.31 209 GLY A N 1
ATOM 1589 C CA . GLY A 1 209 ? -1.622 15.141 -1.698 1.00 97.31 209 GLY A CA 1
ATOM 1590 C C . GLY A 1 209 ? -1.263 16.623 -1.566 1.00 97.31 209 GLY A C 1
ATOM 1591 O O . GLY A 1 209 ? -0.390 17.161 -2.260 1.00 97.31 209 GLY A O 1
ATOM 1592 N N . LYS A 1 210 ? -1.922 17.313 -0.634 1.00 93.69 210 LYS A N 1
ATOM 1593 C CA . LYS A 1 210 ? -1.553 18.674 -0.226 1.00 93.69 210 LYS A CA 1
ATOM 1594 C C . LYS A 1 210 ? -0.104 18.699 0.259 1.00 93.69 210 LYS A C 1
ATOM 1596 O O . LYS A 1 210 ? 0.440 17.724 0.758 1.00 93.69 210 LYS A O 1
ATOM 1601 N N . GLY A 1 211 ? 0.543 19.846 0.083 1.00 92.62 211 GLY A N 1
ATOM 1602 C CA . GLY A 1 211 ? 1.964 20.003 0.401 1.00 92.62 211 GLY A CA 1
ATOM 1603 C C . GLY A 1 211 ? 2.906 19.577 -0.727 1.00 92.62 211 GLY A C 1
ATOM 1604 O O . GLY A 1 211 ? 4.103 19.817 -0.617 1.00 92.62 211 GLY A O 1
ATOM 1605 N N . GLY A 1 212 ? 2.387 19.043 -1.840 1.00 95.94 212 GLY A N 1
ATOM 1606 C CA . GLY A 1 212 ? 3.165 18.761 -3.051 1.00 95.94 212 GLY A CA 1
ATOM 1607 C C . GLY A 1 212 ? 3.840 17.389 -3.074 1.00 95.94 212 GLY A C 1
ATOM 1608 O O . GLY A 1 212 ? 4.675 17.158 -3.953 1.00 95.94 212 GLY A O 1
ATOM 1609 N N . TRP A 1 213 ? 3.480 16.507 -2.137 1.00 97.88 213 TRP A N 1
ATOM 1610 C CA . TRP A 1 213 ? 3.821 15.088 -2.173 1.00 97.88 213 TRP A CA 1
ATOM 1611 C C . TRP A 1 213 ? 3.047 14.375 -3.276 1.00 97.88 213 TRP A C 1
ATOM 1613 O O . TRP A 1 213 ? 1.857 14.618 -3.478 1.00 97.88 213 TRP A O 1
ATOM 1623 N N . MET A 1 214 ? 3.720 13.469 -3.981 1.00 98.56 214 MET A N 1
ATOM 1624 C CA . MET A 1 214 ? 3.096 12.643 -5.011 1.00 98.56 214 MET A CA 1
ATOM 1625 C C . MET A 1 214 ? 3.589 11.209 -4.926 1.00 98.56 214 MET A C 1
ATOM 1627 O O . MET A 1 214 ? 4.715 10.956 -4.510 1.00 98.56 214 MET A O 1
ATOM 1631 N N . ILE A 1 215 ? 2.777 10.278 -5.406 1.00 98.62 215 ILE A N 1
ATOM 1632 C CA . ILE A 1 215 ? 3.196 8.906 -5.689 1.00 98.62 215 ILE A CA 1
ATOM 1633 C C . ILE A 1 215 ? 2.897 8.568 -7.143 1.00 98.62 215 ILE A C 1
ATOM 1635 O O . ILE A 1 215 ? 1.916 9.046 -7.713 1.00 98.62 215 ILE A O 1
ATOM 1639 N N . ALA A 1 216 ? 3.743 7.747 -7.749 1.00 98.50 216 ALA A N 1
ATOM 1640 C CA . ALA A 1 216 ? 3.661 7.395 -9.156 1.00 98.50 216 ALA A CA 1
ATOM 1641 C C . ALA A 1 216 ? 3.957 5.913 -9.361 1.00 98.50 216 ALA A C 1
ATOM 1643 O O . ALA A 1 216 ? 4.937 5.398 -8.829 1.00 98.50 216 ALA A O 1
ATOM 1644 N N . ARG A 1 217 ? 3.117 5.258 -10.161 1.00 98.19 217 ARG A N 1
ATOM 1645 C CA . ARG A 1 217 ? 3.237 3.854 -10.546 1.00 98.19 217 ARG A CA 1
ATOM 1646 C C . ARG A 1 217 ? 3.731 3.754 -11.981 1.00 98.19 217 ARG A C 1
ATOM 1648 O O . ARG A 1 217 ? 3.071 4.270 -12.890 1.00 98.19 217 ARG A O 1
ATOM 1655 N N . LEU A 1 218 ? 4.856 3.078 -12.177 1.00 97.94 218 LEU A N 1
ATOM 1656 C CA . LEU A 1 218 ? 5.436 2.800 -13.484 1.00 97.94 218 LEU A CA 1
ATOM 1657 C C . LEU A 1 218 ? 5.307 1.318 -13.844 1.00 97.94 218 LEU A C 1
ATOM 1659 O O . LEU A 1 218 ? 5.408 0.455 -12.976 1.00 97.94 218 LEU A O 1
ATOM 1663 N N . HIS A 1 219 ? 5.119 1.047 -15.132 1.00 96.88 219 HIS A N 1
ATOM 1664 C CA . HIS A 1 219 ? 5.067 -0.297 -15.703 1.00 96.88 219 HIS A CA 1
ATOM 1665 C C . HIS A 1 219 ? 6.045 -0.421 -16.870 1.00 96.88 219 HIS A C 1
ATOM 1667 O O . HIS A 1 219 ? 6.121 0.479 -17.715 1.00 96.88 219 HIS A O 1
ATOM 1673 N N . LEU A 1 220 ? 6.750 -1.549 -16.929 1.00 96.94 220 LEU A N 1
ATOM 1674 C CA . LEU A 1 220 ? 7.606 -1.941 -18.042 1.00 96.94 220 LEU A CA 1
ATOM 1675 C C . LEU A 1 220 ? 7.363 -3.421 -18.355 1.00 96.94 220 LEU A C 1
ATOM 1677 O O . LEU A 1 220 ? 7.806 -4.295 -17.620 1.00 96.94 220 LEU A O 1
ATOM 1681 N N . ALA A 1 221 ? 6.641 -3.683 -19.442 1.00 94.94 221 ALA A N 1
ATOM 1682 C CA . ALA A 1 221 ? 6.227 -5.030 -19.825 1.00 94.94 221 ALA A CA 1
ATOM 1683 C C . ALA A 1 221 ? 7.421 -5.916 -20.221 1.00 94.94 221 ALA A C 1
ATOM 1685 O O . ALA A 1 221 ? 8.304 -5.456 -20.949 1.00 94.94 221 ALA A O 1
ATOM 1686 N N . GLY A 1 222 ? 7.414 -7.190 -19.812 1.00 92.06 222 GLY A N 1
ATOM 1687 C CA . GLY A 1 222 ? 8.413 -8.180 -20.235 1.00 92.06 222 GLY A CA 1
ATOM 1688 C C . GLY A 1 222 ? 9.806 -8.028 -19.617 1.00 92.06 222 GLY A C 1
ATOM 1689 O O . GLY A 1 222 ? 10.706 -8.789 -19.978 1.00 92.06 222 GLY A O 1
ATOM 1690 N N . ALA A 1 223 ? 10.005 -7.059 -18.721 1.00 93.69 223 ALA A N 1
ATOM 1691 C CA . ALA A 1 223 ? 11.267 -6.875 -18.019 1.00 93.69 223 ALA A CA 1
ATOM 1692 C C . ALA A 1 223 ? 11.364 -7.809 -16.809 1.00 93.69 223 ALA A C 1
ATOM 1694 O O . ALA A 1 223 ? 10.393 -8.003 -16.092 1.00 93.69 223 ALA A O 1
ATOM 1695 N N . VAL A 1 224 ? 12.561 -8.322 -16.560 1.00 92.50 224 VAL A N 1
ATOM 1696 C CA . VAL A 1 224 ? 12.976 -9.082 -15.377 1.00 92.50 224 VAL A CA 1
ATOM 1697 C C . VAL A 1 224 ? 14.165 -8.343 -14.770 1.00 92.50 224 VAL A C 1
ATOM 1699 O O . VAL A 1 224 ? 15.034 -7.875 -15.516 1.00 92.50 224 VAL A O 1
ATOM 1702 N N . ASP A 1 225 ? 14.246 -8.237 -13.446 1.00 90.25 225 ASP A N 1
ATOM 1703 C CA . ASP A 1 225 ? 15.473 -7.757 -12.809 1.00 90.25 225 ASP A CA 1
ATOM 1704 C C . ASP A 1 225 ? 16.551 -8.843 -12.938 1.00 90.25 225 ASP A C 1
ATOM 1706 O O . ASP A 1 225 ? 16.413 -9.943 -12.408 1.00 90.25 225 ASP A O 1
ATOM 1710 N N . CYS A 1 226 ? 17.633 -8.558 -13.673 1.00 87.06 226 CYS A N 1
ATOM 1711 C CA . CYS A 1 226 ? 18.705 -9.536 -13.874 1.00 87.06 226 CYS A CA 1
ATOM 1712 C C . CYS A 1 226 ? 19.377 -9.956 -12.558 1.00 87.06 226 CYS A C 1
ATOM 1714 O O . CYS A 1 226 ? 20.041 -10.993 -12.518 1.00 87.06 226 CYS A O 1
ATOM 1716 N N . GLU A 1 227 ? 19.304 -9.108 -11.530 1.00 84.56 227 GLU A N 1
ATOM 1717 C CA . GLU A 1 227 ? 19.922 -9.353 -10.228 1.00 84.56 227 GLU A CA 1
ATOM 1718 C C . GLU A 1 227 ? 19.000 -10.171 -9.305 1.00 84.56 227 GLU A C 1
ATOM 1720 O O . GLU A 1 227 ? 19.490 -10.757 -8.341 1.00 84.56 227 GLU A O 1
ATOM 1725 N N . ASP A 1 228 ? 17.715 -10.307 -9.656 1.00 77.75 228 ASP A N 1
ATOM 1726 C CA . ASP A 1 228 ? 16.717 -11.154 -8.990 1.00 77.75 228 ASP A CA 1
ATOM 1727 C C . ASP A 1 228 ? 16.379 -12.390 -9.852 1.00 77.75 228 ASP A C 1
ATOM 1729 O O . ASP A 1 228 ? 15.253 -12.631 -10.292 1.00 77.75 228 ASP A O 1
ATOM 1733 N N . ALA A 1 229 ? 17.413 -13.177 -10.157 1.00 57.34 229 ALA A N 1
ATOM 1734 C CA . ALA A 1 229 ? 17.311 -14.328 -11.056 1.00 57.34 229 ALA A CA 1
ATOM 1735 C C . ALA A 1 229 ? 16.583 -15.545 -10.449 1.00 57.34 229 ALA A C 1
ATOM 1737 O O . ALA A 1 229 ? 16.328 -16.507 -11.172 1.00 57.34 229 ALA A O 1
ATOM 1738 N N . GLU A 1 230 ? 16.271 -15.537 -9.147 1.00 60.94 230 GLU A N 1
ATOM 1739 C CA . GLU A 1 230 ? 15.599 -16.667 -8.484 1.00 60.94 230 GLU A CA 1
ATOM 1740 C C . GLU A 1 230 ? 14.125 -16.783 -8.874 1.00 60.94 230 GLU A C 1
ATOM 1742 O O . GLU A 1 230 ? 13.547 -17.866 -8.796 1.00 60.94 230 GLU A O 1
ATOM 1747 N N . THR A 1 231 ? 13.521 -15.685 -9.322 1.00 58.12 231 THR A N 1
ATOM 1748 C CA . THR A 1 231 ? 12.090 -15.640 -9.608 1.00 58.12 231 THR A CA 1
ATOM 1749 C C . THR A 1 231 ? 11.791 -15.893 -11.081 1.00 58.12 231 THR A C 1
ATOM 1751 O O . THR A 1 231 ? 10.806 -16.549 -11.394 1.00 58.12 231 THR A O 1
ATOM 1754 N N . GLY A 1 232 ? 12.639 -15.426 -12.007 1.00 62.34 232 GLY A N 1
ATOM 1755 C CA . GLY A 1 232 ? 12.405 -15.593 -13.449 1.00 62.34 232 GLY A CA 1
ATOM 1756 C C . GLY A 1 232 ? 11.053 -15.034 -13.917 1.00 62.34 232 GLY A C 1
ATOM 1757 O O . GLY A 1 232 ? 10.595 -15.378 -15.002 1.00 62.34 232 GLY A O 1
ATOM 1758 N N . PHE A 1 233 ? 10.411 -14.196 -13.101 1.00 80.25 233 PHE A N 1
ATOM 1759 C CA . PHE A 1 233 ? 9.112 -13.603 -13.374 1.00 80.25 233 PHE A CA 1
ATOM 1760 C C . PHE A 1 233 ? 9.290 -12.174 -13.870 1.00 80.25 233 PHE A C 1
ATOM 1762 O O . PHE A 1 233 ? 10.285 -11.508 -13.578 1.00 80.25 233 PHE A O 1
ATOM 1769 N N . GLU A 1 234 ? 8.310 -11.701 -14.637 1.00 86.62 234 GLU A N 1
ATOM 1770 C CA . GLU A 1 234 ? 8.266 -10.294 -15.011 1.00 86.62 234 GLU A CA 1
ATOM 1771 C C . GLU A 1 234 ? 8.176 -9.417 -13.758 1.00 86.62 234 GLU A C 1
ATOM 1773 O O . GLU A 1 234 ? 7.477 -9.740 -12.794 1.00 86.62 234 GLU A O 1
ATOM 1778 N N . MET A 1 235 ? 8.877 -8.288 -13.791 1.00 91.00 235 MET A N 1
ATOM 1779 C CA . MET A 1 235 ? 8.822 -7.282 -12.747 1.00 91.00 235 MET A CA 1
ATOM 1780 C C . MET A 1 235 ? 7.393 -6.786 -12.576 1.00 91.00 235 MET A C 1
ATOM 1782 O O . MET A 1 235 ? 6.688 -6.473 -13.541 1.00 91.00 235 MET A O 1
ATOM 1786 N N . ASN A 1 236 ? 6.993 -6.630 -11.322 1.00 92.38 236 ASN A N 1
ATOM 1787 C CA . ASN A 1 236 ? 5.746 -5.961 -11.016 1.00 92.38 236 ASN A CA 1
ATOM 1788 C C . ASN A 1 236 ? 5.857 -4.453 -11.272 1.00 92.38 236 ASN A C 1
ATOM 1790 O O . ASN A 1 236 ? 6.938 -3.867 -11.345 1.00 92.38 236 ASN A O 1
ATOM 1794 N N . ASP A 1 237 ? 4.706 -3.789 -11.336 1.00 95.25 237 ASP A N 1
ATOM 1795 C CA . ASP A 1 237 ? 4.680 -2.334 -11.391 1.00 95.25 237 ASP A CA 1
ATOM 1796 C C . ASP A 1 237 ? 5.352 -1.733 -10.156 1.00 95.25 237 ASP A C 1
ATOM 1798 O O . ASP A 1 237 ? 5.081 -2.121 -9.015 1.00 95.25 237 ASP A O 1
ATOM 1802 N N . THR A 1 238 ? 6.185 -0.731 -10.405 1.00 97.00 238 THR A N 1
ATOM 1803 C CA . THR A 1 238 ? 7.033 -0.089 -9.404 1.00 97.00 238 THR A CA 1
ATOM 1804 C C . THR A 1 238 ? 6.425 1.234 -8.969 1.00 97.00 238 THR A C 1
ATOM 1806 O O . THR A 1 238 ? 5.908 2.006 -9.780 1.00 97.00 238 THR A O 1
ATOM 1809 N N . TRP A 1 239 ? 6.491 1.515 -7.674 1.00 98.44 2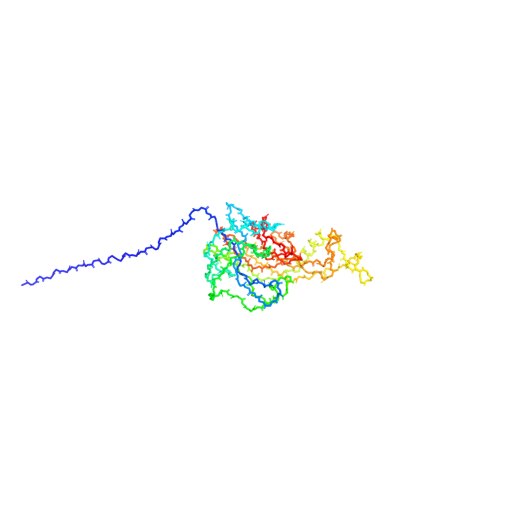39 TRP A N 1
ATOM 1810 C CA . TRP A 1 239 ? 6.007 2.747 -7.075 1.00 98.44 239 TRP A CA 1
ATOM 1811 C C . TRP A 1 239 ? 7.153 3.634 -6.625 1.00 98.44 239 TRP A C 1
ATOM 1813 O O . TRP A 1 239 ? 8.138 3.187 -6.037 1.00 98.44 239 TRP A O 1
ATOM 1823 N N . PHE A 1 240 ? 6.977 4.927 -6.849 1.00 98.69 240 PHE A N 1
ATOM 1824 C CA . PHE A 1 240 ? 7.895 5.969 -6.423 1.00 98.69 240 PHE A CA 1
ATOM 1825 C C . PHE A 1 240 ? 7.126 7.062 -5.695 1.00 98.69 240 PHE A C 1
ATOM 1827 O O . PHE A 1 240 ? 5.974 7.332 -6.029 1.00 98.69 240 PHE A O 1
ATOM 1834 N N . THR A 1 241 ? 7.779 7.715 -4.741 1.00 98.50 241 THR A N 1
ATOM 1835 C CA . THR A 1 241 ? 7.321 8.977 -4.156 1.00 98.50 241 THR A CA 1
ATOM 1836 C C . THR A 1 241 ? 8.113 10.139 -4.744 1.00 98.50 241 THR A C 1
ATOM 1838 O O . THR A 1 241 ? 9.289 9.980 -5.083 1.00 98.50 241 THR A O 1
ATOM 1841 N N . ILE A 1 242 ? 7.462 11.289 -4.881 1.00 98.62 242 ILE A N 1
ATOM 1842 C CA . ILE A 1 242 ? 8.054 12.570 -5.254 1.00 98.62 242 ILE A CA 1
ATOM 1843 C C . ILE A 1 242 ? 7.791 13.528 -4.096 1.00 98.62 242 ILE A C 1
ATOM 1845 O O . ILE A 1 242 ? 6.633 13.800 -3.775 1.00 98.62 242 ILE A O 1
ATOM 1849 N N . ASP A 1 243 ? 8.855 14.032 -3.480 1.00 98.00 243 ASP A N 1
ATOM 1850 C CA . ASP A 1 243 ? 8.742 14.985 -2.377 1.00 98.00 243 ASP A CA 1
ATOM 1851 C C . ASP A 1 243 ? 8.448 16.421 -2.881 1.00 98.00 243 ASP A C 1
ATOM 1853 O O . ASP A 1 243 ? 8.537 16.711 -4.087 1.00 98.00 243 ASP A O 1
ATOM 1857 N N . PRO A 1 244 ? 8.112 17.365 -1.983 1.00 97.56 244 PRO A N 1
ATOM 1858 C CA . PRO A 1 244 ? 7.865 18.756 -2.357 1.00 97.56 244 PRO A CA 1
ATOM 1859 C C . PRO A 1 244 ? 9.085 19.438 -3.000 1.00 97.56 244 PRO A C 1
ATOM 1861 O O . PRO A 1 244 ? 8.923 20.356 -3.809 1.00 97.56 244 PRO A O 1
ATOM 1864 N N . GLN A 1 245 ? 10.297 18.967 -2.689 1.00 97.44 245 GLN A N 1
ATOM 1865 C CA . GLN A 1 245 ? 11.574 19.407 -3.262 1.00 97.44 245 GLN A CA 1
ATOM 1866 C C . GLN A 1 245 ? 11.896 18.740 -4.614 1.00 97.44 245 GLN A C 1
ATOM 1868 O O . GLN A 1 245 ? 12.912 19.062 -5.228 1.00 97.44 245 GLN A O 1
ATOM 1873 N N . LYS A 1 246 ? 10.996 17.890 -5.127 1.00 96.44 246 LYS A N 1
ATOM 1874 C CA . LYS A 1 246 ? 11.098 17.139 -6.388 1.00 96.44 246 LYS A CA 1
ATOM 1875 C C . LYS A 1 246 ? 12.138 16.017 -6.380 1.00 96.44 246 LYS A C 1
ATOM 1877 O O . LYS A 1 246 ? 12.490 15.514 -7.450 1.00 96.44 246 LYS A O 1
ATOM 1882 N N . SER A 1 247 ? 12.582 15.577 -5.207 1.00 97.75 247 SER A N 1
ATOM 1883 C CA . SER A 1 247 ? 13.370 14.353 -5.066 1.00 97.75 247 SER A CA 1
ATOM 1884 C C . SER A 1 247 ? 12.468 13.141 -5.262 1.00 97.75 247 SER A C 1
ATOM 1886 O O . SER A 1 247 ? 11.332 13.118 -4.789 1.00 97.75 247 SER A O 1
ATOM 1888 N N . VAL A 1 248 ? 12.981 12.117 -5.944 1.00 98.50 248 VAL A N 1
ATOM 1889 C CA . VAL A 1 248 ? 12.248 10.873 -6.193 1.00 98.50 248 VAL A CA 1
ATOM 1890 C C . VAL A 1 248 ? 12.876 9.735 -5.403 1.00 98.50 248 VAL A C 1
ATOM 1892 O O . VAL A 1 248 ? 14.092 9.550 -5.441 1.00 98.50 248 VAL A O 1
ATOM 1895 N N . LYS A 1 249 ? 12.046 8.946 -4.719 1.00 98.19 249 LYS A N 1
ATOM 1896 C CA . LYS A 1 249 ? 12.465 7.760 -3.964 1.00 98.19 249 LYS A CA 1
ATOM 1897 C C . LYS A 1 249 ? 11.624 6.554 -4.377 1.00 98.19 249 LYS A C 1
ATOM 1899 O O . LYS A 1 249 ? 10.406 6.652 -4.481 1.00 98.19 249 LYS A O 1
ATOM 1904 N N . TYR A 1 250 ? 12.284 5.421 -4.601 1.00 98.19 250 TYR A N 1
ATOM 1905 C CA . TYR A 1 250 ? 11.626 4.130 -4.806 1.00 98.19 250 TYR A CA 1
ATOM 1906 C C . TYR A 1 250 ? 10.899 3.694 -3.526 1.00 98.19 250 TYR A C 1
ATOM 1908 O O . TYR A 1 250 ? 11.473 3.777 -2.438 1.00 98.19 250 TYR A O 1
ATOM 1916 N N . LEU A 1 251 ? 9.645 3.259 -3.653 1.00 97.75 251 LEU A N 1
ATOM 1917 C CA . LEU A 1 251 ? 8.834 2.767 -2.539 1.00 97.75 251 LEU A CA 1
ATOM 1918 C C . LEU A 1 251 ? 8.867 1.243 -2.474 1.00 97.75 251 LEU A C 1
ATOM 1920 O O . LEU A 1 251 ? 9.378 0.684 -1.504 1.00 97.75 251 LEU A O 1
ATOM 1924 N N . ASP A 1 252 ? 8.289 0.596 -3.481 1.00 96.94 252 ASP A N 1
ATOM 1925 C CA . ASP A 1 252 ? 8.283 -0.853 -3.655 1.00 96.94 252 ASP A CA 1
ATOM 1926 C C . ASP A 1 252 ? 7.665 -1.224 -5.012 1.00 96.94 252 ASP A C 1
ATOM 1928 O O . ASP A 1 252 ? 7.224 -0.351 -5.763 1.00 96.94 252 ASP A O 1
ATOM 1932 N N . GLU A 1 253 ? 7.568 -2.515 -5.290 1.00 94.81 253 GLU A N 1
ATOM 1933 C CA . GLU A 1 253 ? 6.849 -3.085 -6.425 1.00 94.81 253 GLU A CA 1
ATOM 1934 C C . GLU A 1 253 ? 5.726 -4.022 -5.971 1.00 94.81 253 GLU A C 1
ATOM 1936 O O . GLU A 1 253 ? 5.594 -4.333 -4.788 1.00 94.81 253 GLU A O 1
ATOM 1941 N N . GLY A 1 254 ? 4.861 -4.435 -6.900 1.00 93.19 254 GLY A N 1
ATOM 1942 C CA . GLY A 1 254 ? 3.763 -5.356 -6.574 1.00 93.19 254 GLY A CA 1
ATOM 1943 C C . GLY A 1 254 ? 2.755 -4.742 -5.602 1.00 93.19 254 GLY A C 1
ATOM 1944 O O . GLY A 1 254 ? 2.081 -5.447 -4.860 1.00 93.19 254 GLY A O 1
ATOM 1945 N N . LEU A 1 255 ? 2.659 -3.411 -5.575 1.00 95.69 255 LEU A N 1
ATOM 1946 C CA . LEU A 1 255 ? 1.735 -2.689 -4.710 1.00 95.69 255 LEU A CA 1
ATOM 1947 C C . LEU A 1 255 ? 0.550 -2.130 -5.496 1.00 95.69 255 LEU A C 1
ATOM 1949 O O . LEU A 1 255 ? 0.651 -1.729 -6.665 1.00 95.69 255 LEU A O 1
ATOM 1953 N N . TRP A 1 256 ? -0.579 -1.978 -4.817 1.00 94.00 256 TRP A N 1
ATOM 1954 C CA . TRP A 1 256 ? -1.653 -1.110 -5.284 1.00 94.00 256 TRP A CA 1
ATOM 1955 C C . TRP A 1 256 ? -2.267 -0.321 -4.125 1.00 94.00 256 TRP A C 1
ATOM 1957 O O . TRP A 1 256 ? -2.360 -0.808 -3.002 1.00 94.00 256 TRP A O 1
ATOM 1967 N N . LEU A 1 257 ? -2.633 0.935 -4.395 1.00 97.12 257 LEU A N 1
ATOM 1968 C CA . LEU A 1 257 ? -3.106 1.874 -3.377 1.00 97.12 257 LEU A CA 1
ATOM 1969 C C . LEU A 1 257 ? -4.520 1.513 -2.899 1.00 97.12 257 LEU A C 1
ATOM 1971 O O . LEU A 1 257 ? -5.471 1.550 -3.696 1.00 97.12 257 LEU A O 1
ATOM 1975 N N . VAL A 1 258 ? -4.647 1.229 -1.602 1.00 97.81 258 VAL A N 1
ATOM 1976 C CA . VAL A 1 258 ? -5.924 0.970 -0.925 1.00 97.81 258 VAL A CA 1
ATOM 1977 C C . VAL A 1 258 ? -6.592 2.298 -0.596 1.00 97.81 258 VAL A C 1
ATOM 1979 O O . VAL A 1 258 ? -7.660 2.581 -1.143 1.00 97.81 258 VAL A O 1
ATOM 1982 N N . ASP A 1 259 ? -5.941 3.113 0.234 1.00 98.38 259 ASP A N 1
ATOM 1983 C CA . ASP A 1 259 ? -6.451 4.407 0.692 1.00 98.38 259 ASP A CA 1
ATOM 1984 C C . ASP A 1 259 ? -5.331 5.258 1.316 1.00 98.38 259 ASP A C 1
ATOM 1986 O O . ASP A 1 259 ? -4.244 4.750 1.623 1.00 98.38 259 ASP A O 1
ATOM 1990 N N . ALA A 1 260 ? -5.618 6.539 1.523 1.00 98.38 260 ALA A N 1
ATOM 1991 C CA . ALA A 1 260 ? -4.787 7.471 2.274 1.00 98.38 260 ALA A CA 1
ATOM 1992 C C . ALA A 1 260 ? -5.646 8.202 3.314 1.00 98.38 260 ALA A C 1
ATOM 1994 O O . ALA A 1 260 ? -6.742 8.663 3.001 1.00 98.38 260 ALA A O 1
ATOM 1995 N N . GLY A 1 261 ? -5.155 8.313 4.545 1.00 98.25 261 GLY A N 1
ATOM 1996 C CA . GLY A 1 261 ? -5.888 8.977 5.617 1.00 98.25 261 GLY A CA 1
ATOM 1997 C C . GLY A 1 261 ? -5.093 9.049 6.909 1.00 98.25 261 GLY A C 1
ATOM 1998 O O . GLY A 1 261 ? -4.100 8.353 7.071 1.00 98.25 261 GLY A O 1
ATOM 1999 N N . ASP A 1 262 ? -5.530 9.917 7.809 1.00 98.50 262 ASP A N 1
ATOM 2000 C CA . ASP A 1 262 ? -4.959 10.120 9.139 1.00 98.50 262 ASP A CA 1
ATOM 2001 C C . ASP A 1 262 ? -5.558 9.088 10.103 1.00 98.50 262 ASP A C 1
ATOM 2003 O O . ASP A 1 262 ? -6.665 9.256 10.632 1.00 98.50 262 ASP A O 1
ATOM 2007 N N . TYR A 1 263 ? -4.875 7.950 10.241 1.00 98.44 263 TYR A N 1
ATOM 2008 C CA . TYR A 1 263 ? -5.403 6.795 10.960 1.00 98.44 263 TYR A CA 1
ATOM 2009 C C . TYR A 1 263 ? -5.074 6.813 12.452 1.00 98.44 263 TYR A C 1
ATOM 2011 O O . TYR A 1 263 ? -5.625 5.988 13.193 1.00 98.44 263 TYR A O 1
ATOM 2019 N N . ASP A 1 264 ? -4.235 7.736 12.917 1.00 97.94 264 ASP A N 1
ATOM 2020 C CA . ASP A 1 264 ? -3.961 7.954 14.337 1.00 97.94 264 ASP A CA 1
ATOM 2021 C C . ASP A 1 264 ? -4.338 9.342 14.871 1.00 97.94 264 ASP A C 1
ATOM 2023 O O . ASP A 1 264 ? -4.232 9.572 16.081 1.00 97.94 264 ASP A O 1
ATOM 2027 N N . ASN A 1 265 ? -4.909 10.187 14.012 1.00 97.69 265 ASN A N 1
ATOM 2028 C CA . ASN A 1 265 ? -5.382 11.533 14.305 1.00 97.69 265 ASN A CA 1
ATOM 2029 C C . ASN A 1 265 ? -4.237 12.483 14.718 1.00 97.69 265 ASN A C 1
ATOM 2031 O O . ASN A 1 265 ? -4.394 13.288 15.646 1.00 97.69 265 ASN A O 1
ATOM 2035 N N . ASP A 1 266 ? -3.082 12.379 14.050 1.00 97.44 266 ASP A N 1
ATOM 2036 C CA . ASP A 1 266 ? -1.916 13.256 14.235 1.00 97.44 266 ASP A CA 1
ATOM 2037 C C . ASP A 1 266 ? -1.860 14.443 13.246 1.00 97.44 266 ASP A C 1
ATOM 2039 O O . ASP A 1 266 ? -1.015 15.338 13.378 1.00 97.44 266 ASP A O 1
ATOM 2043 N N . GLY A 1 267 ? -2.802 14.501 12.301 1.00 97.12 267 GLY A N 1
ATOM 2044 C CA . GLY A 1 267 ? -2.919 15.535 11.278 1.00 97.12 267 GLY A CA 1
ATOM 2045 C C . GLY A 1 267 ? -2.133 15.261 9.992 1.00 97.12 267 GLY A C 1
ATOM 2046 O O . GLY A 1 267 ? -2.151 16.116 9.100 1.00 97.12 267 GLY A O 1
ATOM 2047 N N . GLN A 1 268 ? -1.457 14.118 9.871 1.00 97.31 268 GLN A N 1
ATOM 2048 C CA . GLN A 1 268 ? -0.770 13.657 8.662 1.00 97.31 268 GLN A CA 1
ATOM 2049 C C . GLN A 1 268 ? -1.426 12.378 8.143 1.00 97.31 268 GLN A C 1
ATOM 2051 O O . GLN A 1 268 ? -1.981 11.601 8.908 1.00 97.31 268 GLN A O 1
ATOM 2056 N N . SER A 1 269 ? -1.375 12.142 6.830 1.00 98.06 269 SER A N 1
ATOM 2057 C CA . SER A 1 269 ? -1.946 10.910 6.280 1.00 98.06 269 SER A CA 1
ATOM 2058 C C . SER A 1 269 ? -0.923 9.781 6.303 1.00 98.06 269 SER A C 1
ATOM 2060 O O . SER A 1 269 ? 0.233 9.945 5.898 1.00 98.06 269 SER A O 1
ATOM 2062 N N . GLU A 1 270 ? -1.373 8.589 6.667 1.00 98.69 270 GLU A N 1
ATOM 2063 C CA . GLU A 1 270 ? -0.725 7.351 6.282 1.00 98.69 270 GLU A CA 1
ATOM 2064 C C . GLU A 1 270 ? -1.254 6.824 4.951 1.00 98.69 270 GLU A C 1
ATOM 2066 O O . GLU A 1 270 ? -2.440 6.913 4.628 1.00 98.69 270 GLU A O 1
ATOM 2071 N N . ILE A 1 271 ? -0.355 6.218 4.176 1.00 98.62 271 ILE A N 1
ATOM 2072 C CA . ILE A 1 271 ? -0.656 5.703 2.841 1.00 98.62 271 ILE A CA 1
ATOM 2073 C C . ILE A 1 271 ? -0.606 4.183 2.879 1.00 98.62 271 ILE A C 1
ATOM 2075 O O . ILE A 1 271 ? 0.462 3.587 3.061 1.00 98.62 271 ILE A O 1
ATOM 2079 N N . LEU A 1 272 ? -1.770 3.557 2.710 1.00 98.81 272 LEU A N 1
ATOM 2080 C CA . LEU A 1 272 ? -1.921 2.112 2.772 1.00 98.81 272 LEU A CA 1
ATOM 2081 C C . LEU A 1 272 ? -1.930 1.508 1.369 1.00 98.81 272 LEU A C 1
ATOM 2083 O O . LEU A 1 272 ? -2.788 1.805 0.534 1.00 98.81 272 LEU A O 1
ATOM 2087 N N . PHE A 1 273 ? -1.010 0.582 1.141 1.00 98.56 273 PHE A N 1
ATOM 2088 C CA . PHE A 1 273 ? -0.971 -0.259 -0.044 1.00 98.56 273 PHE A CA 1
ATOM 2089 C C . PHE A 1 273 ? -1.300 -1.699 0.320 1.00 98.56 273 PHE A C 1
ATOM 2091 O O . PHE A 1 273 ? -0.942 -2.178 1.394 1.00 98.56 273 PHE A O 1
ATOM 2098 N N . ALA A 1 274 ? -1.933 -2.400 -0.607 1.00 97.56 274 ALA A N 1
ATOM 2099 C CA . ALA A 1 274 ? -2.017 -3.847 -0.591 1.00 97.56 274 ALA A CA 1
ATOM 2100 C C . ALA A 1 274 ? -0.867 -4.420 -1.425 1.00 97.56 274 ALA A C 1
ATOM 2102 O O . ALA A 1 274 ? -0.513 -3.873 -2.475 1.00 97.56 274 ALA A O 1
ATOM 2103 N N . ILE A 1 275 ? -0.298 -5.514 -0.932 1.00 96.44 275 ILE A N 1
ATOM 2104 C CA . ILE A 1 275 ? 0.745 -6.298 -1.588 1.00 96.44 275 ILE A CA 1
ATOM 2105 C C . ILE A 1 275 ? 0.048 -7.335 -2.462 1.00 96.44 275 ILE A C 1
ATOM 2107 O O . ILE A 1 275 ? -0.813 -8.082 -1.997 1.00 96.44 275 ILE A O 1
ATOM 2111 N N . ASN A 1 276 ? 0.418 -7.346 -3.732 1.00 89.44 276 ASN A N 1
ATOM 2112 C CA . ASN A 1 276 ? 0.008 -8.314 -4.728 1.00 89.44 276 ASN A CA 1
ATOM 2113 C C . ASN A 1 276 ? 1.242 -8.683 -5.555 1.00 89.44 276 ASN A C 1
ATOM 2115 O O . ASN A 1 276 ? 1.551 -8.021 -6.547 1.00 89.44 276 ASN A O 1
ATOM 2119 N N . SER A 1 277 ? 1.963 -9.697 -5.089 1.00 88.69 277 SER A N 1
ATOM 2120 C CA . SER A 1 277 ? 3.146 -10.238 -5.751 1.00 88.69 277 SER A CA 1
ATOM 2121 C C . SER A 1 277 ? 3.080 -11.765 -5.742 1.00 88.69 277 SER A C 1
ATOM 2123 O O . SER A 1 277 ? 2.210 -12.355 -5.101 1.00 88.69 277 SER A O 1
ATOM 2125 N N . HIS A 1 278 ? 3.981 -12.413 -6.474 1.00 86.31 278 HIS A N 1
ATOM 2126 C CA . HIS A 1 278 ? 3.983 -13.863 -6.605 1.00 86.31 278 HIS A CA 1
ATOM 2127 C C . HIS A 1 278 ? 4.143 -14.554 -5.245 1.00 86.31 278 HIS A C 1
ATOM 2129 O O . HIS A 1 278 ? 5.079 -14.256 -4.497 1.00 86.31 278 HIS A O 1
ATOM 2135 N N . ASN A 1 279 ? 3.216 -15.463 -4.930 1.00 88.12 279 ASN A N 1
ATOM 2136 C CA . ASN A 1 279 ? 3.113 -16.176 -3.659 1.00 88.12 279 ASN A CA 1
ATOM 2137 C C . ASN A 1 279 ? 3.102 -15.257 -2.415 1.00 88.12 279 ASN A C 1
ATOM 2139 O O . ASN A 1 279 ? 3.428 -15.698 -1.314 1.00 88.12 279 ASN A O 1
ATOM 2143 N N . ARG A 1 280 ? 2.772 -13.966 -2.562 1.00 91.31 280 ARG A N 1
ATOM 2144 C CA . ARG A 1 280 ? 2.874 -12.970 -1.485 1.00 91.31 280 ARG A CA 1
ATOM 2145 C C . ARG A 1 280 ? 1.676 -12.032 -1.492 1.00 91.31 280 ARG A C 1
ATOM 2147 O O . ARG A 1 280 ? 1.410 -11.322 -2.463 1.00 91.31 280 ARG A O 1
ATOM 2154 N N . GLY A 1 281 ? 0.991 -11.982 -0.357 1.00 94.12 281 GLY A N 1
ATOM 2155 C CA . GLY A 1 281 ? -0.103 -11.057 -0.096 1.00 94.12 281 GLY A CA 1
ATOM 2156 C C . GLY A 1 281 ? 0.113 -10.291 1.201 1.00 94.12 281 GLY A C 1
ATOM 2157 O O . GLY A 1 281 ? 0.965 -10.628 2.023 1.00 94.12 281 GLY A O 1
ATOM 2158 N N . GLY A 1 282 ? -0.673 -9.239 1.399 1.00 96.81 282 GLY A N 1
ATOM 2159 C CA . GLY A 1 282 ? -0.616 -8.452 2.623 1.00 96.81 282 GLY A CA 1
ATOM 2160 C C . GLY A 1 282 ? -0.763 -6.967 2.369 1.00 96.81 282 GLY A C 1
ATOM 2161 O O . GLY A 1 282 ? -1.430 -6.543 1.427 1.00 96.81 282 GLY A O 1
ATOM 2162 N N . TYR A 1 283 ? -0.157 -6.174 3.243 1.00 98.50 283 TYR A N 1
ATOM 2163 C CA . TYR A 1 283 ? -0.331 -4.736 3.298 1.00 98.50 283 TYR A CA 1
ATOM 2164 C C . TYR A 1 283 ? 0.966 -4.039 3.696 1.00 98.50 283 TYR A C 1
ATOM 2166 O O . TYR A 1 283 ? 1.763 -4.554 4.482 1.00 98.50 283 TYR A O 1
ATOM 2174 N N . LYS A 1 284 ? 1.156 -2.827 3.184 1.00 98.75 284 LYS A N 1
ATOM 2175 C CA . LYS A 1 284 ? 2.285 -1.959 3.511 1.00 98.75 284 LYS A CA 1
ATOM 2176 C C . LYS A 1 284 ? 1.778 -0.562 3.827 1.00 98.75 284 LYS A C 1
ATOM 2178 O O . LYS A 1 284 ? 1.064 0.030 3.020 1.00 98.75 284 LYS A O 1
ATOM 2183 N N . LEU A 1 285 ? 2.148 -0.047 4.995 1.00 98.88 285 LEU A N 1
ATOM 2184 C CA . LEU A 1 285 ? 1.780 1.290 5.451 1.00 98.88 285 LEU A CA 1
ATOM 2185 C C . LEU A 1 285 ? 3.007 2.193 5.391 1.00 98.88 285 LEU A C 1
ATOM 2187 O O . LEU A 1 285 ? 4.011 1.898 6.043 1.00 98.88 285 LEU A O 1
ATOM 2191 N N . PHE A 1 286 ? 2.929 3.287 4.639 1.00 98.81 286 PHE A N 1
ATOM 2192 C CA . PHE A 1 286 ? 3.929 4.356 4.654 1.00 98.81 286 PHE A CA 1
ATOM 2193 C C . PHE A 1 286 ? 3.430 5.515 5.518 1.00 98.81 286 PHE A C 1
ATOM 2195 O O . PHE A 1 286 ? 2.267 5.895 5.421 1.00 98.81 286 PHE A O 1
ATOM 2202 N N . TYR A 1 287 ? 4.312 6.073 6.346 1.00 98.62 287 TYR A N 1
ATOM 2203 C CA . TYR A 1 287 ? 3.982 7.134 7.303 1.00 98.62 287 TYR A CA 1
ATOM 2204 C C . TYR A 1 287 ? 5.191 8.050 7.552 1.00 98.62 287 TYR A C 1
ATOM 2206 O O . TYR A 1 287 ? 6.297 7.762 7.074 1.00 98.62 287 TYR A O 1
ATOM 2214 N N . ASP A 1 288 ? 4.982 9.166 8.264 1.00 97.62 288 ASP A N 1
ATOM 2215 C CA . ASP A 1 288 ? 5.992 10.225 8.454 1.00 97.62 288 ASP A CA 1
ATOM 2216 C C . ASP A 1 288 ? 6.591 10.652 7.100 1.00 97.62 288 ASP A C 1
ATOM 2218 O O . ASP A 1 288 ? 7.796 10.557 6.852 1.00 97.62 288 ASP A O 1
ATOM 2222 N N . HIS A 1 289 ? 5.713 11.041 6.169 1.00 96.69 289 HIS A N 1
ATOM 2223 C CA . HIS A 1 289 ? 6.082 11.489 4.825 1.00 96.69 289 HIS A CA 1
ATOM 2224 C C . HIS A 1 289 ? 7.009 10.510 4.072 1.00 96.69 289 HIS A C 1
ATOM 2226 O O . HIS A 1 289 ? 8.061 10.887 3.551 1.00 96.69 289 HIS A O 1
ATOM 2232 N N . PHE A 1 290 ? 6.651 9.221 4.051 1.00 97.75 290 PHE A N 1
ATOM 2233 C CA . PHE A 1 290 ? 7.417 8.144 3.398 1.00 97.75 290 PHE A CA 1
ATOM 2234 C C . PHE A 1 290 ? 8.849 7.928 3.936 1.00 97.75 290 PHE A C 1
ATOM 2236 O O . PHE A 1 290 ? 9.665 7.230 3.307 1.00 97.75 290 PHE A O 1
ATOM 2243 N N . LYS A 1 291 ? 9.191 8.497 5.100 1.00 97.75 291 LYS A N 1
ATOM 2244 C CA . LYS A 1 291 ? 10.463 8.207 5.783 1.00 97.75 291 LYS A CA 1
ATOM 2245 C C . LYS A 1 291 ? 10.434 6.848 6.460 1.00 97.75 291 LYS A C 1
ATOM 2247 O O . LYS A 1 291 ? 11.476 6.201 6.545 1.00 97.75 291 LYS A O 1
ATOM 2252 N N . LYS A 1 292 ? 9.253 6.415 6.901 1.00 98.56 292 LYS A N 1
ATOM 2253 C CA . LYS A 1 292 ? 9.040 5.151 7.595 1.00 98.56 292 LYS A CA 1
ATOM 2254 C C . LYS A 1 292 ? 7.995 4.308 6.878 1.00 98.56 292 LYS A C 1
ATOM 2256 O O . LYS A 1 292 ? 7.145 4.817 6.145 1.00 98.56 292 LYS A O 1
ATOM 2261 N N . HIS A 1 293 ? 8.078 3.004 7.096 1.00 98.69 293 HIS A N 1
ATOM 2262 C CA . HIS A 1 293 ? 7.044 2.073 6.686 1.00 98.69 293 HIS A CA 1
ATOM 2263 C C . HIS A 1 293 ? 7.001 0.870 7.621 1.00 98.69 293 HIS A C 1
ATOM 2265 O O . HIS A 1 293 ? 7.970 0.564 8.317 1.00 98.69 293 HIS A O 1
ATOM 2271 N N . THR A 1 294 ? 5.889 0.152 7.584 1.00 98.69 294 THR A N 1
ATOM 2272 C CA . THR A 1 294 ? 5.746 -1.165 8.203 1.00 98.69 294 THR A CA 1
ATOM 2273 C C . THR A 1 294 ? 4.990 -2.093 7.254 1.00 98.69 294 THR A C 1
ATOM 2275 O O . THR A 1 294 ? 4.231 -1.627 6.400 1.00 98.69 294 THR A O 1
ATOM 2278 N N . THR A 1 295 ? 5.242 -3.396 7.356 1.00 98.69 295 THR A N 1
ATOM 2279 C CA . THR A 1 295 ? 4.755 -4.394 6.399 1.00 98.69 295 THR A CA 1
ATOM 2280 C C . THR A 1 295 ? 4.111 -5.550 7.146 1.00 98.69 295 THR A C 1
ATOM 2282 O O . THR A 1 295 ? 4.740 -6.148 8.016 1.00 98.69 295 THR A O 1
ATOM 2285 N N . PHE A 1 296 ? 2.871 -5.861 6.786 1.00 98.44 296 PHE A N 1
ATOM 2286 C CA . PHE A 1 296 ? 2.173 -7.076 7.175 1.00 98.44 296 PHE A CA 1
ATOM 2287 C C . PHE A 1 296 ? 2.123 -7.984 5.951 1.00 98.44 296 PHE A C 1
ATOM 2289 O O . PHE A 1 296 ? 1.523 -7.605 4.950 1.00 98.44 296 PHE A O 1
ATOM 2296 N N . GLU A 1 297 ? 2.735 -9.160 6.006 1.00 97.06 297 GLU A N 1
ATOM 2297 C CA . GLU A 1 297 ? 2.878 -10.022 4.832 1.00 97.06 297 GLU A CA 1
ATOM 2298 C C . GLU A 1 297 ? 2.675 -11.494 5.174 1.00 97.06 297 GLU A C 1
ATOM 2300 O O . GLU A 1 297 ? 3.112 -11.970 6.224 1.00 97.06 297 GLU A O 1
ATOM 2305 N N . TYR A 1 298 ? 2.029 -12.210 4.261 1.00 94.00 298 TYR A N 1
ATOM 2306 C CA . TYR A 1 298 ? 1.853 -13.654 4.303 1.00 94.00 298 TYR A CA 1
ATOM 2307 C C . TYR A 1 298 ? 2.162 -14.272 2.938 1.00 94.00 298 TYR A C 1
ATOM 2309 O O . TYR A 1 298 ? 1.978 -13.638 1.895 1.00 94.00 298 TYR A O 1
ATOM 2317 N N . ALA A 1 299 ? 2.577 -15.536 2.961 1.00 91.31 299 ALA A N 1
ATOM 2318 C CA . ALA A 1 299 ? 2.648 -16.367 1.768 1.00 91.31 299 ALA A CA 1
ATOM 2319 C C . ALA A 1 299 ? 1.295 -17.040 1.485 1.00 91.31 299 ALA A C 1
ATOM 2321 O O . ALA A 1 299 ? 0.480 -17.221 2.399 1.00 91.31 299 ALA A O 1
ATOM 2322 N N . PHE A 1 300 ? 1.040 -17.408 0.228 1.00 84.81 300 PHE A N 1
ATOM 2323 C CA . PHE A 1 300 ? -0.124 -18.230 -0.127 1.00 84.81 300 PHE A CA 1
ATOM 2324 C C . PHE A 1 300 ? 0.146 -19.733 0.060 1.00 84.81 300 PHE A C 1
ATOM 2326 O O . PHE A 1 300 ? -0.801 -20.485 0.309 1.00 84.81 300 PHE A O 1
ATOM 2333 N N . HIS A 1 301 ? 1.416 -20.148 -0.008 1.00 78.00 301 HIS A N 1
ATOM 2334 C CA . HIS A 1 301 ? 1.896 -21.527 0.126 1.00 78.00 301 HIS A CA 1
ATOM 2335 C C . HIS A 1 301 ? 2.879 -21.700 1.281 1.00 78.00 301 HIS A C 1
ATOM 2337 O O . HIS A 1 301 ? 3.753 -20.818 1.440 1.00 78.00 301 HIS A O 1
#

Sequence (301 aa):
MKAAVVLLIAMTALTSLPAERVAFGQGPIVGVLEDVPDEYGGNSSPGVRVVFKKDGNDWKAFPTCGDVDCLTTVSQQYPQQVTWTIAFDGRGLGQVTGRIPTGFSFYSRVGLQDVGNGALPRVGSRSAAYGGESGASVYRPLVANSQPYVSDPESWQPSQLTPQQTRTVRQAFRSRFPKLCAISKADESKLQSFPYLDEDLKLVKAYEGKGGWMIARLHLAGAVDCEDAETGFEMNDTWFTIDPQKSVKYLDEGLWLVDAGDYDNDGQSEILFAINSHNRGGYKLFYDHFKKHTTFEYAFH

pLDDT: mean 90.84, std 14.07, range [37.94, 98.88]

Secondary structure (DSSP, 8-state):
-----------------------TT---EEEEEEEEEPTTSS-EEEEEEEEEEEETTEEEEPP--SSHHHHHHGGGGS-SEEEEEEEETTEEEEEEEEE--SS-SSGGGTTEEEE-SSPPP--S--BGGGSGGGT--BPPPEEEESSS----TT--EE----HHHHHHHHHHHHHH-S-EEEEETTEEEEEEE----TTTSEEEEEEE-GGG-EEEEEE-TT-EETT-TTT-PPPPPEEEEE-TT--EEEEEESEEEEEEE-SSSSSS-EEEEEEEETTEEEEEEEETTTTEEEEEEEE--

Foldseek 3Di:
DDDDDDDDDDDDDPDPDPDPPPPPDFFKWKWKFWFAADLVGDHTATWTFTFWGDDPPDIAGQDADPDDVCQQPSLVSADQKFWWQWEFQFDTQDIWMWGGDNGHPFSVCPRTTHTDPDDDGFDDFFALVCNFPVSHRITQMIMIMSDNFHGQLFRKDWDDDDPVLLVQVLVVVCVVQVWKWAQDPVHNLDTDTDDDDSVQWDFPTKIATPQGKMKTWTDHPRIDRPVPSPPSDHWAIWMWMQHSVRDIDTQGGQWDWRHWGDRRPPSHIKTKIWHRDAQKTFIKIADPSNPDIYTDMGGRD